Protein AF-0000000079724448 (afdb_homodimer)

Nearest PDB structures (foldseek):
  6pco-assembly2_C  TM=9.076E-01  e=7.055E-07  Bordetella bronchiseptica
  3voe-assembly1_B  TM=7.526E-01  e=3.695E-07  Escherichia coli K-12
  7kfq-assembly1_A  TM=7.326E-01  e=1.359E-07  Variovorax paradoxus
  5h3r-assembly1_B  TM=8.490E-01  e=1.607E-06  Escherichia coli K-12
  7kua-assembly1_A-2  TM=8.500E-01  e=1.335E-05  Pseudomonas putida

Foldseek 3Di:
DPADPVNVVVCCVPPPVNVVVVVCVVLQVLLQVLLVVLVDGPLLLLLLVQQVVPVKDFLVRSCVRSVPDSVVSVVSLVVCVVVVQKDWDQDPPDRTIIIHGDPNNVVSSVSSVVSNVVSVVVVCVVCPVVNVVVVVVVVVVVVVPPDDD/DPADPVNVVVCCVPPPVNVVVVVCVVLQVLLQVLLVVLVDGPLLLLLLVQQVVPQKDFLVRSCVRSVDDSVVSVVSLVVCVVVVQKDWDQDPPDRTIIIHGDPNNVVSSVSSVVSNVVSVVVVCVVCPVVNVVVVVVVVVVVVVPPDDD

Structure (mmCIF, N/CA/C/O backbone):
data_AF-0000000079724448-model_v1
#
loop_
_entity.id
_entity.type
_entity.pdbx_description
1 polymer 'MarR family transcriptional regulator'
#
loop_
_atom_site.group_PDB
_atom_site.id
_atom_site.type_symbol
_atom_site.label_atom_id
_atom_site.label_alt_id
_atom_site.label_comp_id
_atom_site.label_asym_id
_atom_site.label_entity_id
_atom_site.label_seq_id
_atom_site.pdbx_PDB_ins_code
_atom_site.Cartn_x
_atom_site.Cartn_y
_atom_site.Cartn_z
_atom_site.occupancy
_atom_site.B_iso_or_equiv
_atom_site.auth_seq_id
_atom_site.auth_comp_id
_atom_site.auth_asym_id
_atom_site.auth_atom_id
_atom_site.pdbx_PDB_model_num
ATOM 1 N N . MET A 1 1 ? 3.471 27.906 11.797 1 65.88 1 MET A N 1
ATOM 2 C CA . MET A 1 1 ? 2.535 26.875 12.234 1 65.88 1 MET A CA 1
ATOM 3 C C . MET A 1 1 ? 2.754 26.531 13.703 1 65.88 1 MET A C 1
ATOM 5 O O . MET A 1 1 ? 3.877 26.609 14.203 1 65.88 1 MET A O 1
ATOM 9 N N . ASN A 1 2 ? 1.729 26.453 14.477 1 72.5 2 ASN A N 1
ATOM 10 C CA . ASN A 1 2 ? 1.773 26.25 15.922 1 72.5 2 ASN A CA 1
ATOM 11 C C . ASN A 1 2 ? 2.258 24.844 16.266 1 72.5 2 ASN A C 1
ATOM 13 O O . ASN A 1 2 ? 2.084 24.375 17.406 1 72.5 2 ASN A O 1
ATOM 17 N N . VAL A 1 3 ? 2.762 24.156 15.32 1 78.75 3 VAL A N 1
ATOM 18 C CA . VAL A 1 3 ? 3.242 22.797 15.602 1 78.75 3 VAL A CA 1
ATOM 19 C C . VAL A 1 3 ? 4.758 22.75 15.422 1 78.75 3 VAL A C 1
ATOM 21 O O . VAL A 1 3 ? 5.281 23.156 14.391 1 78.75 3 VAL A O 1
ATOM 24 N N . SER A 1 4 ? 5.496 22.312 16.484 1 81.06 4 SER A N 1
ATOM 25 C CA . SER A 1 4 ? 6.953 22.25 16.453 1 81.06 4 SER A CA 1
ATOM 26 C C . SER A 1 4 ? 7.434 21.219 15.43 1 81.06 4 SER A C 1
ATOM 28 O O . SER A 1 4 ? 6.699 20.297 15.078 1 81.06 4 SER A O 1
ATOM 30 N N . LYS A 1 5 ? 8.672 21.422 14.953 1 79.94 5 LYS A N 1
ATOM 31 C CA . LYS A 1 5 ? 9.289 20.484 14.016 1 79.94 5 LYS A CA 1
ATOM 32 C C . LYS A 1 5 ? 9.406 19.094 14.633 1 79.94 5 LYS A C 1
ATOM 34 O O . LYS A 1 5 ? 9.25 18.094 13.93 1 79.94 5 LYS A O 1
ATOM 39 N N . GLN A 1 6 ? 9.641 19.094 15.867 1 80.25 6 GLN A N 1
ATOM 40 C CA . GLN A 1 6 ? 9.773 17.812 16.578 1 80.25 6 GLN A CA 1
ATOM 41 C C . GLN A 1 6 ? 8.453 17.062 16.609 1 80.25 6 GLN A C 1
ATOM 43 O O . GLN A 1 6 ? 8.43 15.836 16.453 1 80.25 6 GLN A O 1
ATOM 48 N N . ASP A 1 7 ? 7.41 17.844 16.75 1 85.75 7 ASP A N 1
ATOM 49 C CA . ASP A 1 7 ? 6.082 17.234 16.75 1 85.75 7 ASP A CA 1
ATOM 50 C C . ASP A 1 7 ? 5.746 16.641 15.383 1 85.75 7 ASP A C 1
ATOM 52 O O . ASP A 1 7 ? 5.199 15.547 15.289 1 85.75 7 ASP A O 1
ATOM 56 N N . LEU A 1 8 ? 6.207 17.438 14.414 1 83.12 8 LEU A N 1
ATOM 57 C CA . LEU A 1 8 ? 5.926 17 13.047 1 83.12 8 LEU A CA 1
ATOM 58 C C . LEU A 1 8 ? 6.672 15.703 12.734 1 83.12 8 LEU A C 1
ATOM 60 O O . LEU A 1 8 ? 6.105 14.781 12.133 1 83.12 8 LEU A O 1
ATOM 64 N N . GLU A 1 9 ? 7.914 15.57 13.172 1 81 9 GLU A N 1
ATOM 65 C CA . GLU A 1 9 ? 8.711 14.367 12.969 1 81 9 GLU A CA 1
ATOM 66 C C . GLU A 1 9 ? 8.117 13.172 13.711 1 81 9 GLU A C 1
ATOM 68 O O . GLU A 1 9 ? 8.078 12.062 13.18 1 81 9 GLU A O 1
ATOM 73 N N . ALA A 1 10 ? 7.664 13.469 14.891 1 83.81 10 ALA A N 1
ATOM 74 C CA . ALA A 1 10 ? 7.062 12.43 15.719 1 83.81 10 ALA A CA 1
ATOM 75 C C . ALA A 1 10 ? 5.785 11.891 15.078 1 83.81 10 ALA A C 1
ATOM 77 O O . ALA A 1 10 ? 5.516 10.688 15.125 1 83.81 10 ALA A O 1
ATOM 78 N N . MET A 1 11 ? 5.051 12.773 14.461 1 85.56 11 MET A N 1
ATOM 79 C CA . MET A 1 11 ? 3.811 12.367 13.805 1 85.56 11 MET A CA 1
ATOM 80 C C . MET A 1 11 ? 4.094 11.398 12.656 1 85.56 11 MET A C 1
ATOM 82 O O . MET A 1 11 ? 3.418 10.383 12.516 1 85.56 11 MET A O 1
ATOM 86 N N . GLY A 1 12 ? 5.152 11.648 11.875 1 80.62 12 GLY A N 1
ATOM 87 C CA . GLY A 1 12 ? 5.547 10.75 10.805 1 80.62 12 GLY A CA 1
ATOM 88 C C . GLY A 1 12 ? 5.969 9.383 11.305 1 80.62 12 GLY A C 1
ATOM 89 O O . GLY A 1 12 ? 5.621 8.359 10.703 1 80.62 12 GLY A O 1
ATOM 90 N N . ARG A 1 13 ? 6.594 9.391 12.406 1 80.69 13 ARG A N 1
ATOM 91 C CA . ARG A 1 13 ? 7.133 8.156 12.961 1 80.69 13 ARG A CA 1
ATOM 92 C C . ARG A 1 13 ? 6.016 7.273 13.516 1 80.69 13 ARG A C 1
ATOM 94 O O . ARG A 1 13 ? 6.074 6.047 13.398 1 80.69 13 ARG A O 1
ATOM 101 N N . VAL A 1 14 ? 4.996 7.961 14.023 1 86.75 14 VAL A N 1
ATOM 102 C CA . VAL A 1 14 ? 4.004 7.168 14.742 1 86.75 14 VAL A CA 1
ATOM 103 C C . VAL A 1 14 ? 2.793 6.918 13.844 1 86.75 14 VAL A C 1
ATOM 105 O O . VAL A 1 14 ? 1.919 6.117 14.188 1 86.75 14 VAL A O 1
ATOM 108 N N . CYS A 1 15 ? 2.746 7.594 12.734 1 89.31 15 CYS A N 1
ATOM 109 C CA . CYS A 1 15 ? 1.6 7.414 11.859 1 89.31 15 CYS A CA 1
ATOM 110 C C . CYS A 1 15 ? 1.583 6.012 11.266 1 89.31 15 CYS A C 1
ATOM 112 O O . CYS A 1 15 ? 2.438 5.668 10.445 1 89.31 15 CYS A O 1
ATOM 114 N N . LEU A 1 16 ? 0.598 5.27 11.625 1 89.75 16 LEU A N 1
ATOM 115 C CA . LEU A 1 16 ? 0.445 3.891 11.172 1 89.75 16 LEU A CA 1
ATOM 116 C C . LEU A 1 16 ? 0.323 3.826 9.656 1 89.75 16 LEU A C 1
ATOM 118 O O . LEU A 1 16 ? 0.953 2.984 9.008 1 89.75 16 LEU A O 1
ATOM 122 N N . ASN A 1 17 ? -0.438 4.707 9.133 1 92.38 17 ASN A N 1
ATOM 123 C CA . ASN A 1 17 ? -0.661 4.707 7.691 1 92.38 17 ASN A CA 1
ATOM 124 C C . ASN A 1 17 ? 0.634 4.957 6.926 1 92.38 17 ASN A C 1
ATOM 126 O O . ASN A 1 17 ? 0.924 4.27 5.945 1 92.38 17 ASN A O 1
ATOM 130 N N . PHE A 1 18 ? 1.386 5.906 7.41 1 91.94 18 PHE A N 1
ATOM 131 C CA . PHE A 1 18 ? 2.65 6.227 6.762 1 91.94 18 PHE A CA 1
ATOM 132 C C . PHE A 1 18 ? 3.586 5.023 6.777 1 91.94 18 PHE A C 1
ATOM 134 O O . PHE A 1 18 ? 4.164 4.664 5.746 1 91.94 18 PHE A O 1
ATOM 141 N N . ASN A 1 19 ? 3.734 4.441 7.879 1 92.19 19 ASN A N 1
ATOM 142 C CA . ASN A 1 19 ? 4.645 3.309 8.016 1 92.19 19 ASN A CA 1
ATOM 143 C C . ASN A 1 19 ? 4.176 2.109 7.199 1 92.19 19 ASN A C 1
ATOM 145 O O . ASN A 1 19 ? 4.992 1.393 6.617 1 92.19 19 ASN A 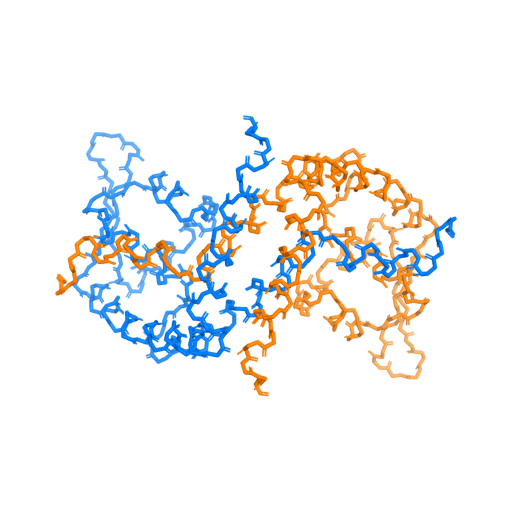O 1
ATOM 149 N N . LEU A 1 20 ? 2.912 1.891 7.137 1 94.5 20 LEU A N 1
ATOM 150 C CA . LEU A 1 20 ? 2.354 0.83 6.305 1 94.5 20 LEU A CA 1
ATOM 151 C C . LEU A 1 20 ? 2.631 1.093 4.828 1 94.5 20 LEU A C 1
ATOM 153 O O . LEU A 1 20 ? 3.088 0.201 4.109 1 94.5 20 LEU A O 1
ATOM 157 N N . ARG A 1 21 ? 2.375 2.277 4.398 1 92.88 21 ARG A N 1
ATOM 158 C CA . ARG A 1 21 ? 2.566 2.623 2.992 1 92.88 21 ARG A CA 1
ATOM 159 C C . ARG A 1 21 ? 4.031 2.5 2.592 1 92.88 21 ARG A C 1
ATOM 161 O O . ARG A 1 21 ? 4.348 1.957 1.53 1 92.88 21 ARG A O 1
ATOM 168 N N . LYS A 1 22 ? 4.891 3.006 3.434 1 91.69 22 LYS A N 1
ATOM 169 C CA . LYS A 1 22 ? 6.324 2.908 3.18 1 91.69 22 LYS A CA 1
ATOM 170 C C . LYS A 1 22 ? 6.77 1.451 3.086 1 91.69 22 LYS A C 1
ATOM 172 O O . LYS A 1 22 ? 7.5 1.078 2.164 1 91.69 22 LYS A O 1
ATOM 177 N N . THR A 1 23 ? 6.363 0.647 3.996 1 93.5 23 THR A N 1
ATOM 178 C CA . THR A 1 23 ? 6.723 -0.767 4.023 1 93.5 23 THR A CA 1
ATOM 179 C C . THR A 1 23 ? 6.156 -1.492 2.809 1 93.5 23 THR A C 1
ATOM 181 O O . THR A 1 23 ? 6.855 -2.275 2.164 1 93.5 23 THR A O 1
ATOM 184 N N . THR A 1 24 ? 4.91 -1.193 2.51 1 94.25 24 THR A N 1
ATOM 185 C CA . THR A 1 24 ? 4.246 -1.85 1.389 1 94.25 24 THR A CA 1
ATOM 186 C C . THR A 1 24 ? 4.957 -1.529 0.077 1 94.25 24 THR A C 1
ATOM 188 O O . THR A 1 24 ? 5.148 -2.41 -0.763 1 94.25 24 THR A O 1
ATOM 191 N N . ARG A 1 25 ? 5.348 -0.331 -0.122 1 91.56 25 ARG A N 1
ATOM 192 C CA . ARG A 1 25 ? 6.055 0.06 -1.338 1 91.56 25 ARG A CA 1
ATOM 193 C C . ARG A 1 25 ? 7.359 -0.711 -1.484 1 91.56 25 ARG A C 1
ATOM 195 O O . ARG A 1 25 ? 7.664 -1.228 -2.561 1 91.56 25 ARG A O 1
ATOM 202 N N . LEU A 1 26 ? 8.094 -0.751 -0.416 1 91.5 26 LEU A N 1
ATOM 203 C CA . LEU A 1 26 ? 9.383 -1.427 -0.443 1 91.5 26 LEU A CA 1
ATOM 204 C C . LEU A 1 26 ? 9.211 -2.92 -0.692 1 91.5 26 LEU A C 1
ATOM 206 O O . LEU A 1 26 ? 9.93 -3.504 -1.511 1 91.5 26 LEU A O 1
ATOM 210 N N . ILE A 1 27 ? 8.289 -3.508 -0.005 1 94.12 27 ILE A N 1
ATOM 211 C CA . ILE A 1 27 ? 8.062 -4.945 -0.119 1 94.12 27 ILE A CA 1
ATOM 212 C C . ILE A 1 27 ? 7.516 -5.273 -1.506 1 94.12 27 ILE A C 1
ATOM 214 O O . ILE A 1 27 ? 7.914 -6.266 -2.119 1 94.12 27 ILE A O 1
ATOM 218 N N . THR A 1 28 ? 6.609 -4.453 -1.99 1 93.94 28 THR A N 1
ATOM 219 C CA . THR A 1 28 ? 6.09 -4.656 -3.336 1 93.94 28 THR A CA 1
ATOM 220 C C . THR A 1 28 ? 7.215 -4.605 -4.367 1 93.94 28 THR A C 1
ATOM 222 O O . THR A 1 28 ? 7.301 -5.473 -5.238 1 93.94 28 THR A O 1
ATOM 225 N N . SER A 1 29 ? 8.102 -3.645 -4.246 1 93.38 29 SER A N 1
ATOM 226 C CA . SER A 1 29 ? 9.242 -3.529 -5.152 1 93.38 29 SER A CA 1
ATOM 227 C C . SER A 1 29 ? 10.148 -4.754 -5.062 1 93.38 29 SER A C 1
ATOM 229 O O . SER A 1 29 ? 10.641 -5.242 -6.078 1 93.38 29 SER A O 1
ATOM 231 N N . TYR A 1 30 ? 10.328 -5.242 -3.904 1 94.69 30 TYR A N 1
ATOM 232 C CA . TYR A 1 30 ? 11.156 -6.418 -3.666 1 94.69 30 TYR A CA 1
ATOM 233 C C . TYR A 1 30 ? 10.594 -7.641 -4.375 1 94.69 30 TYR A C 1
ATOM 235 O O . TYR A 1 30 ? 11.312 -8.344 -5.086 1 94.69 30 TYR A O 1
ATOM 243 N N . TYR A 1 31 ? 9.328 -7.879 -4.215 1 95.56 31 TYR A N 1
ATOM 244 C CA . TYR A 1 31 ? 8.695 -9.031 -4.848 1 95.56 31 TYR A CA 1
ATOM 245 C C . TYR A 1 31 ? 8.664 -8.867 -6.363 1 95.56 31 TYR A C 1
ATOM 247 O O . TYR A 1 31 ? 8.852 -9.836 -7.102 1 95.56 31 TYR A O 1
ATOM 255 N N . ASP A 1 32 ? 8.43 -7.691 -6.801 1 95.62 32 ASP A N 1
ATOM 256 C CA . ASP A 1 32 ? 8.445 -7.43 -8.234 1 95.62 32 ASP A CA 1
ATOM 257 C C . ASP A 1 32 ? 9.805 -7.762 -8.844 1 95.62 32 ASP A C 1
ATOM 259 O O . ASP A 1 32 ? 9.883 -8.352 -9.922 1 95.62 32 ASP A O 1
ATOM 263 N N . LEU A 1 33 ? 10.797 -7.32 -8.125 1 95.12 33 LEU A N 1
ATOM 264 C CA . LEU A 1 33 ? 12.148 -7.594 -8.594 1 95.12 33 LEU A CA 1
ATOM 265 C C . LEU A 1 33 ? 12.383 -9.094 -8.742 1 95.12 33 LEU A C 1
ATOM 267 O O . LEU A 1 33 ? 12.977 -9.539 -9.727 1 95.12 33 LEU A O 1
ATOM 271 N N . HIS A 1 34 ? 11.898 -9.891 -7.801 1 94.62 34 HIS A N 1
ATOM 272 C CA . HIS A 1 34 ? 12.109 -11.328 -7.812 1 94.62 34 HIS A CA 1
ATOM 273 C C . HIS A 1 34 ? 11.219 -12.008 -8.852 1 94.62 34 HIS A C 1
ATOM 275 O O . HIS A 1 34 ? 11.578 -13.055 -9.398 1 94.62 34 HIS A O 1
ATOM 281 N N . LEU A 1 35 ? 10.102 -11.398 -9.188 1 96.06 35 LEU A N 1
ATOM 282 C CA . LEU A 1 35 ? 9.164 -11.984 -10.141 1 96.06 35 LEU A CA 1
ATOM 283 C C . LEU A 1 35 ? 9.492 -11.547 -11.562 1 96.06 35 LEU A C 1
ATOM 285 O O . LEU A 1 35 ? 8.891 -12.047 -12.523 1 96.06 35 LEU A O 1
ATOM 289 N N . LYS A 1 36 ? 10.477 -10.703 -11.703 1 94.81 36 LYS A N 1
ATOM 290 C CA . LYS A 1 36 ? 10.812 -10.094 -12.984 1 94.81 36 LYS A CA 1
ATOM 291 C C . LYS A 1 36 ? 11.008 -11.156 -14.062 1 94.81 36 LYS A C 1
ATOM 293 O O . LYS A 1 36 ? 10.492 -11.023 -15.18 1 94.81 36 LYS A O 1
ATOM 298 N N . PRO A 1 37 ? 11.68 -12.258 -13.82 1 94.88 37 PRO A N 1
ATOM 299 C CA . PRO A 1 37 ? 11.906 -13.273 -14.852 1 94.88 37 PRO A CA 1
ATOM 300 C C . PRO A 1 37 ? 10.602 -13.875 -15.375 1 94.88 37 PRO A C 1
ATOM 302 O O . PRO A 1 37 ? 10.562 -14.383 -16.5 1 94.88 37 PRO A O 1
ATOM 305 N N . SER A 1 38 ? 9.523 -13.867 -14.602 1 93.94 38 SER A N 1
ATOM 306 C CA . SER A 1 38 ? 8.234 -14.414 -15.031 1 93.94 38 SER A CA 1
ATOM 307 C C . SER A 1 38 ? 7.512 -13.453 -15.969 1 93.94 38 SER A C 1
ATOM 309 O O . SER A 1 38 ? 6.562 -13.844 -16.656 1 93.94 38 SER A O 1
ATOM 311 N N . GLY A 1 39 ? 7.887 -12.156 -15.859 1 93.56 39 GLY A N 1
ATOM 312 C CA . GLY A 1 39 ? 7.262 -11.148 -16.703 1 93.56 39 GLY A CA 1
ATOM 313 C C . GLY A 1 39 ? 5.996 -10.57 -16.094 1 93.56 39 GLY A C 1
ATOM 314 O O . GLY A 1 39 ? 5.289 -9.805 -16.75 1 93.56 39 GLY A O 1
ATOM 315 N N . ILE A 1 40 ? 5.594 -11.016 -14.883 1 93.88 40 ILE A N 1
ATOM 316 C CA . ILE A 1 40 ? 4.41 -10.438 -14.258 1 93.88 40 ILE A CA 1
ATOM 317 C C . ILE A 1 40 ? 4.797 -9.781 -12.938 1 93.88 40 ILE A C 1
ATOM 319 O O . ILE A 1 40 ? 5.754 -10.195 -12.281 1 93.88 40 ILE A O 1
ATOM 323 N N . ARG A 1 41 ? 4.086 -8.789 -12.562 1 94.25 41 ARG A N 1
ATOM 324 C CA . ARG A 1 41 ? 4.246 -8.102 -11.289 1 94.25 41 ARG A CA 1
ATOM 325 C C . ARG A 1 41 ? 3.537 -8.852 -10.164 1 94.25 41 ARG A C 1
ATOM 327 O O . ARG A 1 41 ? 2.686 -9.703 -10.422 1 94.25 41 ARG A O 1
ATOM 334 N N . ILE A 1 42 ? 3.896 -8.484 -9 1 94.56 42 ILE A N 1
ATOM 335 C CA . ILE A 1 42 ? 3.352 -9.172 -7.836 1 94.56 42 ILE A CA 1
ATOM 336 C C . ILE A 1 42 ? 1.839 -8.969 -7.777 1 94.56 42 ILE A C 1
ATOM 338 O O . ILE A 1 42 ? 1.103 -9.875 -7.363 1 94.56 42 ILE A O 1
ATOM 342 N N . THR A 1 43 ? 1.321 -7.836 -8.227 1 93.25 43 THR A N 1
ATOM 343 C CA . THR A 1 43 ? -0.118 -7.598 -8.234 1 93.25 43 THR A CA 1
ATOM 344 C C . THR A 1 43 ? -0.807 -8.477 -9.273 1 93.25 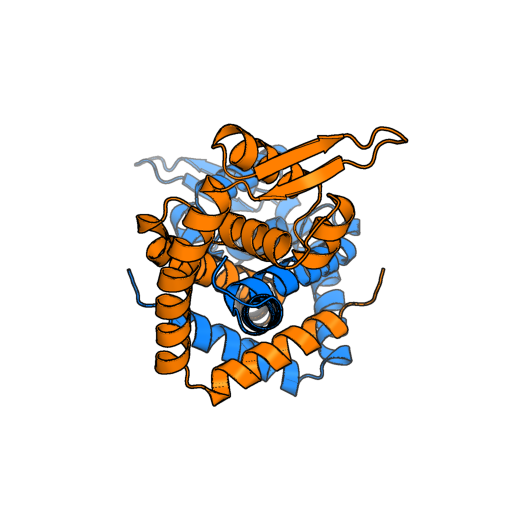43 THR A C 1
ATOM 346 O O . THR A 1 43 ? -1.907 -8.977 -9.039 1 93.25 43 THR A O 1
ATOM 349 N N . GLN A 1 44 ? -0.202 -8.625 -10.391 1 93.44 44 GLN A N 1
ATOM 350 C CA . GLN A 1 44 ? -0.734 -9.516 -11.414 1 93.44 44 GLN A CA 1
ATOM 351 C C . GLN A 1 44 ? -0.689 -10.969 -10.953 1 93.44 44 GLN A C 1
ATOM 353 O O . GLN A 1 44 ? -1.628 -11.734 -11.188 1 93.44 44 GLN A O 1
ATOM 358 N N . PHE A 1 45 ? 0.431 -11.305 -10.281 1 94.25 45 PHE A N 1
ATOM 359 C CA . PHE A 1 45 ? 0.562 -12.633 -9.688 1 94.25 45 PHE A CA 1
ATOM 360 C C . PHE A 1 45 ? -0.595 -12.914 -8.734 1 94.25 45 PHE A C 1
ATOM 362 O O . PHE A 1 45 ? -1.204 -13.984 -8.789 1 94.25 45 PHE A O 1
ATOM 369 N N . THR A 1 46 ? -0.895 -11.961 -7.902 1 92.5 46 THR A N 1
ATOM 370 C CA . THR A 1 46 ? -1.977 -12.094 -6.934 1 92.5 46 THR A CA 1
ATOM 371 C C . THR A 1 46 ? -3.312 -12.305 -7.641 1 92.5 46 THR A C 1
ATOM 373 O O . THR A 1 46 ? -4.133 -13.109 -7.195 1 92.5 46 THR A O 1
ATOM 376 N N . ILE A 1 47 ? -3.512 -11.641 -8.68 1 92.69 47 ILE A N 1
ATOM 377 C CA . ILE A 1 47 ? -4.746 -11.773 -9.438 1 92.69 47 ILE A CA 1
ATOM 378 C C . ILE A 1 47 ? -4.832 -13.172 -10.047 1 92.69 47 ILE A C 1
ATOM 380 O O . ILE A 1 47 ? -5.855 -13.844 -9.914 1 92.69 47 ILE A O 1
ATOM 384 N N . LEU A 1 48 ? -3.756 -13.617 -10.664 1 93.69 48 LEU A N 1
ATOM 385 C CA . LEU A 1 48 ? -3.734 -14.945 -11.273 1 93.69 48 LEU A CA 1
ATOM 386 C C . LEU A 1 48 ? -3.949 -16.031 -10.219 1 93.69 48 LEU A C 1
ATOM 388 O O . LEU A 1 48 ? -4.684 -17 -10.453 1 93.69 48 LEU A O 1
ATOM 392 N N . LEU A 1 4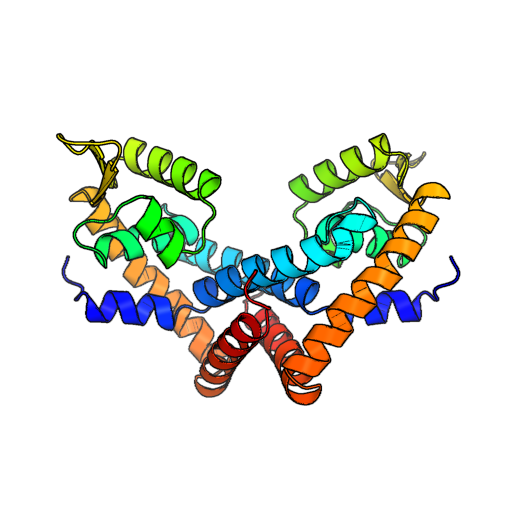9 ? -3.299 -15.852 -9.117 1 92.75 49 LEU A N 1
ATOM 393 C CA . LEU A 1 49 ? -3.436 -16.781 -8 1 92.75 49 LEU A CA 1
ATOM 394 C C . LEU A 1 49 ? -4.887 -16.875 -7.543 1 92.75 49 LEU A C 1
ATOM 396 O O . LEU A 1 49 ? -5.402 -17.969 -7.305 1 92.75 49 LEU A O 1
ATOM 400 N N . SER A 1 50 ? -5.5 -15.719 -7.43 1 90.75 50 SER A N 1
ATOM 401 C CA . SER A 1 50 ? -6.887 -15.656 -6.973 1 90.75 50 SER A CA 1
ATOM 402 C C . SER A 1 50 ? -7.824 -16.328 -7.969 1 90.75 50 SER A C 1
ATOM 404 O O . SER A 1 50 ? -8.758 -17.031 -7.57 1 90.75 50 SER A O 1
ATOM 406 N N . ILE A 1 51 ? -7.57 -16.109 -9.203 1 90.94 51 ILE A N 1
ATOM 407 C CA . ILE A 1 51 ? -8.383 -16.734 -10.242 1 90.94 51 ILE A CA 1
ATOM 408 C C . ILE A 1 51 ? -8.227 -18.25 -10.195 1 90.94 51 ILE A C 1
ATOM 410 O O . ILE A 1 51 ? -9.211 -18.984 -10.289 1 90.94 51 ILE A O 1
ATOM 414 N N . ALA A 1 52 ? -6.977 -18.688 -10.062 1 89.44 52 ALA A N 1
ATOM 415 C CA . ALA A 1 52 ? -6.684 -20.125 -10.016 1 89.44 52 ALA A CA 1
ATOM 416 C C . ALA A 1 52 ? -7.344 -20.781 -8.812 1 89.44 52 ALA A C 1
ATOM 418 O O . ALA A 1 52 ? -7.75 -21.938 -8.875 1 89.44 52 ALA A O 1
ATOM 419 N N . HIS A 1 53 ? -7.34 -20.031 -7.73 1 83 53 HIS A N 1
ATOM 420 C CA . HIS A 1 53 ? -7.945 -20.531 -6.504 1 83 53 HIS A CA 1
ATOM 421 C C . HIS A 1 53 ? -9.453 -20.719 -6.668 1 83 53 HIS A C 1
ATOM 423 O O . HIS A 1 53 ? -10.023 -21.688 -6.176 1 83 53 HIS A O 1
ATOM 429 N N . GLN A 1 54 ? -10.062 -19.688 -7.402 1 77.25 54 GLN A N 1
ATOM 430 C CA . GLN A 1 54 ? -11.508 -19.75 -7.637 1 77.25 54 GLN A CA 1
ATOM 431 C C . GLN A 1 54 ? -11.812 -20.281 -9.031 1 77.25 54 GLN A C 1
ATOM 433 O O . GLN A 1 54 ? -11.242 -19.828 -10.016 1 77.25 54 GLN A O 1
ATOM 438 N N . VAL A 1 55 ? -12.148 -21.562 -9.234 1 62.97 55 VAL A N 1
ATOM 439 C CA . VAL A 1 55 ? -12.367 -22.141 -10.555 1 62.97 55 VAL A CA 1
ATOM 440 C C . VAL A 1 55 ? -13.055 -21.109 -11.453 1 62.97 55 VAL A C 1
ATOM 442 O O . VAL A 1 55 ? -12.672 -20.953 -12.617 1 62.97 55 VAL A O 1
ATOM 445 N N . LYS A 1 56 ? -14.102 -20.469 -11.062 1 66.94 56 LYS A N 1
ATOM 446 C CA . LYS A 1 56 ? -14.812 -19.406 -11.758 1 66.94 56 LYS A CA 1
ATOM 447 C C . LYS A 1 56 ? -15.117 -18.234 -10.82 1 66.94 56 LYS A C 1
ATOM 449 O O . LYS A 1 56 ? -15.695 -18.438 -9.75 1 66.94 56 LYS A O 1
ATOM 454 N N . CYS A 1 57 ? -14.453 -17.156 -11.281 1 80.56 57 CYS A N 1
ATOM 455 C CA . CYS A 1 57 ? -14.68 -16.016 -10.391 1 80.56 57 CYS A CA 1
ATOM 456 C C . CYS A 1 57 ? -15.172 -14.805 -11.164 1 80.56 57 CYS A C 1
ATOM 458 O O . CYS A 1 57 ? -14.82 -14.625 -12.328 1 80.56 57 CYS A O 1
ATOM 460 N N . SER A 1 58 ? -16.047 -14.07 -10.516 1 83.25 58 SER A N 1
ATOM 461 C CA . SER A 1 58 ? -16.484 -12.781 -11.047 1 83.25 58 SER A CA 1
ATOM 462 C C . SER A 1 58 ? -15.523 -11.672 -10.641 1 83.25 58 SER A C 1
ATOM 464 O O . SER A 1 58 ? -14.695 -11.852 -9.75 1 83.25 58 SER A O 1
ATOM 466 N N . ILE A 1 59 ? -15.625 -10.641 -11.398 1 83.56 59 ILE A N 1
ATOM 467 C CA . ILE A 1 59 ? -14.828 -9.461 -11.055 1 83.56 59 ILE A CA 1
ATOM 468 C C . ILE A 1 59 ? -15.141 -9.039 -9.617 1 83.56 59 ILE A C 1
ATOM 470 O O . ILE A 1 59 ? -14.234 -8.648 -8.875 1 83.56 59 ILE A O 1
ATOM 474 N N . THR A 1 60 ? -16.344 -9.203 -9.25 1 82.62 60 THR A N 1
ATOM 475 C CA . THR A 1 60 ? -16.75 -8.859 -7.891 1 82.62 60 THR A CA 1
ATOM 476 C C . THR A 1 60 ? -16.094 -9.797 -6.883 1 82.62 60 THR A C 1
ATOM 478 O O . THR A 1 60 ? -15.625 -9.352 -5.832 1 82.62 60 THR A O 1
ATOM 481 N N . ASP A 1 61 ? -16.047 -11.008 -7.184 1 83.75 61 ASP A N 1
ATOM 482 C CA . ASP A 1 61 ? -15.375 -11.977 -6.316 1 83.75 61 ASP A CA 1
ATOM 483 C C . ASP A 1 61 ? -13.898 -11.648 -6.156 1 83.75 61 ASP A C 1
ATOM 485 O O . ASP A 1 61 ? -13.367 -11.68 -5.043 1 83.75 61 ASP A O 1
ATOM 489 N N . LEU A 1 62 ? -13.289 -11.336 -7.281 1 86.94 62 LEU A N 1
ATOM 490 C CA . LEU A 1 62 ? -11.859 -11.039 -7.277 1 86.94 62 LEU A CA 1
ATOM 491 C C . LEU A 1 62 ? -11.57 -9.766 -6.484 1 86.94 62 LEU A C 1
ATOM 493 O O . LEU A 1 62 ? -10.539 -9.672 -5.812 1 86.94 62 LEU A O 1
ATOM 497 N N . ASN A 1 63 ? -12.484 -8.828 -6.574 1 84.94 63 ASN A N 1
ATOM 498 C CA . ASN A 1 63 ? -12.352 -7.613 -5.773 1 84.94 63 ASN A CA 1
ATOM 499 C C . ASN A 1 63 ? -12.305 -7.926 -4.281 1 84.94 63 ASN A C 1
ATOM 501 O O . ASN A 1 63 ? -11.445 -7.414 -3.564 1 84.94 63 ASN A O 1
ATOM 505 N N . GLY A 1 64 ? -13.203 -8.781 -3.834 1 80.5 64 GLY A N 1
ATOM 506 C CA . GLY A 1 64 ? -13.273 -9.164 -2.432 1 80.5 64 GLY A CA 1
ATOM 507 C C . GLY A 1 64 ? -12.07 -9.961 -1.966 1 80.5 64 GLY A C 1
ATOM 508 O O . GLY A 1 64 ? -11.602 -9.781 -0.838 1 80.5 64 GLY A O 1
ATOM 509 N N . ILE A 1 65 ? -11.484 -10.727 -2.904 1 80 65 ILE A N 1
ATOM 510 C CA . ILE A 1 65 ? -10.391 -11.625 -2.568 1 80 65 ILE A CA 1
ATOM 511 C C . ILE A 1 65 ? -9.07 -10.844 -2.572 1 80 65 ILE A C 1
ATOM 513 O O . ILE A 1 65 ? -8.242 -11.008 -1.672 1 80 65 ILE A O 1
ATOM 517 N N . THR A 1 66 ? -8.812 -10.023 -3.594 1 81.25 66 THR A N 1
ATOM 518 C CA . THR A 1 66 ? -7.512 -9.391 -3.793 1 81.25 66 THR A CA 1
ATOM 519 C C . THR A 1 66 ? -7.434 -8.07 -3.039 1 81.25 66 THR A C 1
ATOM 521 O O . THR A 1 66 ? -6.34 -7.551 -2.797 1 81.25 66 THR A O 1
ATOM 524 N N . ASP A 1 67 ? -8.609 -7.469 -2.75 1 78.69 67 ASP A N 1
ATOM 525 C CA . ASP A 1 67 ? -8.75 -6.141 -2.162 1 78.69 67 ASP A CA 1
ATOM 526 C C . ASP A 1 67 ? -8.156 -5.07 -3.076 1 78.69 67 ASP A C 1
ATOM 528 O O . ASP A 1 67 ? -7.625 -4.066 -2.6 1 78.69 67 ASP A O 1
ATOM 532 N N . ILE A 1 68 ? -7.992 -5.449 -4.312 1 84.38 68 ILE A N 1
ATOM 533 C CA . ILE A 1 68 ? -7.688 -4.477 -5.355 1 84.38 68 ILE A CA 1
ATOM 534 C C . ILE A 1 68 ? -8.969 -3.777 -5.801 1 84.38 68 ILE A C 1
ATOM 536 O O . ILE A 1 68 ? -10.008 -4.426 -5.984 1 84.38 68 ILE A O 1
ATOM 540 N N . ASP A 1 69 ? -8.891 -2.469 -5.805 1 84.75 69 ASP A N 1
ATOM 541 C CA . ASP A 1 69 ? -10.109 -1.752 -6.164 1 84.75 69 ASP A CA 1
ATOM 542 C C . ASP A 1 69 ? -10.57 -2.135 -7.57 1 84.75 69 ASP A C 1
ATOM 544 O O . ASP A 1 69 ? -9.758 -2.506 -8.422 1 84.75 69 ASP A O 1
ATOM 548 N N . ARG A 1 70 ? -11.797 -1.93 -7.762 1 85.38 70 ARG A N 1
ATOM 549 C CA . ARG A 1 70 ? -12.469 -2.426 -8.961 1 85.38 70 ARG A CA 1
ATOM 550 C C . ARG A 1 70 ? -11.836 -1.846 -10.219 1 85.38 70 ARG A C 1
ATOM 552 O O . ARG A 1 70 ? -11.594 -2.57 -11.188 1 85.38 70 ARG A O 1
ATOM 559 N N . THR A 1 71 ? -11.578 -0.548 -10.148 1 88.38 71 THR A N 1
ATOM 560 C CA . THR A 1 71 ? -11.055 0.116 -11.336 1 88.38 71 THR A CA 1
ATOM 561 C C . THR A 1 71 ? -9.688 -0.448 -11.703 1 88.38 71 THR A C 1
ATOM 563 O O . THR A 1 71 ? -9.438 -0.768 -12.867 1 88.38 71 THR A O 1
ATOM 566 N N . THR A 1 72 ? -8.867 -0.613 -10.734 1 87.88 72 THR A N 1
ATOM 567 C CA . THR A 1 72 ? -7.527 -1.159 -10.953 1 87.88 72 THR A CA 1
ATOM 568 C C . THR A 1 72 ? -7.605 -2.619 -11.391 1 87.88 72 THR A C 1
ATOM 570 O O . THR A 1 72 ? -6.875 -3.043 -12.289 1 87.88 72 THR A O 1
ATOM 573 N N . LEU A 1 73 ? -8.492 -3.357 -10.766 1 91.44 73 LEU A N 1
ATOM 574 C CA . LEU A 1 73 ? -8.656 -4.77 -11.094 1 91.44 73 LEU A CA 1
ATOM 575 C C . LEU A 1 73 ? -9.086 -4.941 -12.547 1 91.44 73 LEU A C 1
ATOM 577 O O . LEU A 1 73 ? -8.547 -5.785 -13.266 1 91.44 73 LEU A O 1
ATOM 581 N N . GLN A 1 74 ? -10.016 -4.094 -12.969 1 91.25 74 GLN A N 1
ATOM 582 C CA . GLN A 1 74 ? -10.508 -4.176 -14.336 1 91.25 74 GLN A CA 1
ATOM 583 C C . GLN A 1 74 ? -9.383 -3.893 -15.336 1 91.25 74 GLN A C 1
ATOM 585 O O . GLN A 1 74 ? -9.25 -4.598 -16.344 1 91.25 74 GLN A O 1
ATOM 590 N N . ARG A 1 75 ? -8.703 -2.895 -14.977 1 92.88 75 ARG A N 1
ATOM 591 C CA . ARG A 1 75 ? -7.582 -2.535 -15.844 1 92.88 75 ARG A CA 1
ATOM 592 C C . ARG A 1 75 ? -6.559 -3.66 -15.906 1 92.88 75 ARG A C 1
ATOM 594 O O . ARG A 1 75 ? -6.066 -4 -16.984 1 92.88 75 ARG A O 1
ATOM 601 N N . SER A 1 76 ? -6.25 -4.25 -14.812 1 94.06 76 SER A N 1
ATOM 602 C CA . SER A 1 76 ? -5.273 -5.332 -14.758 1 94.06 76 SER A CA 1
ATOM 603 C C . SER A 1 76 ? -5.77 -6.562 -15.516 1 94.06 76 SER A C 1
ATOM 605 O O . SER A 1 76 ? -5 -7.219 -16.219 1 94.06 76 SER A O 1
ATOM 607 N N . LEU A 1 77 ? -7.043 -6.832 -15.383 1 93.75 77 LEU A N 1
ATOM 608 C CA . LEU A 1 77 ? -7.625 -7.984 -16.062 1 93.75 77 LEU A CA 1
ATOM 609 C C . LEU A 1 77 ? -7.582 -7.801 -17.578 1 93.75 77 LEU A C 1
ATOM 611 O O . LEU A 1 77 ? -7.34 -8.758 -18.312 1 93.75 77 LEU A O 1
ATOM 615 N N . GLU A 1 78 ? -7.832 -6.57 -18.016 1 94.75 78 GLU A N 1
ATOM 616 C CA . GLU A 1 78 ? -7.766 -6.289 -19.453 1 94.75 78 GLU A CA 1
ATOM 617 C C . GLU A 1 78 ? -6.348 -6.484 -19.984 1 94.75 78 GLU A C 1
ATOM 619 O O . GLU A 1 78 ? -6.16 -6.988 -21.094 1 94.75 78 GLU A O 1
ATOM 624 N N . ILE A 1 79 ? -5.387 -6.094 -19.25 1 95.56 79 ILE A N 1
ATOM 625 C CA . ILE A 1 79 ? -3.99 -6.266 -19.625 1 95.56 79 ILE A CA 1
ATOM 626 C C . ILE A 1 79 ? -3.65 -7.754 -19.672 1 95.56 79 ILE A C 1
ATOM 628 O O . ILE A 1 79 ? -3.047 -8.227 -20.641 1 95.56 79 ILE A O 1
ATOM 632 N N . LEU A 1 80 ? -4.074 -8.523 -18.672 1 96.38 80 LEU A N 1
ATOM 633 C CA . LEU A 1 80 ? -3.807 -9.953 -18.594 1 96.38 80 LEU A CA 1
ATOM 634 C C . LEU A 1 80 ? -4.512 -10.703 -19.719 1 96.38 80 LEU A C 1
ATOM 636 O O . LEU A 1 80 ? -3.984 -11.688 -20.25 1 96.38 80 LEU A O 1
ATOM 640 N N . ARG A 1 81 ? -5.703 -10.227 -20.047 1 95.81 81 ARG A N 1
ATOM 641 C CA . ARG A 1 81 ? -6.441 -10.805 -21.172 1 95.81 81 ARG A CA 1
ATOM 642 C C . ARG A 1 81 ? -5.711 -10.562 -22.484 1 95.81 81 ARG A C 1
ATOM 644 O O . ARG A 1 81 ? -5.555 -11.484 -23.281 1 95.81 81 ARG A O 1
ATOM 651 N N . ARG A 1 82 ? -5.305 -9.352 -22.703 1 96.12 82 ARG A N 1
ATOM 652 C CA . ARG A 1 82 ? -4.574 -8.984 -23.906 1 96.12 82 ARG A CA 1
ATOM 653 C C . ARG A 1 82 ? -3.287 -9.797 -24.031 1 96.12 82 ARG A C 1
ATOM 655 O O . ARG A 1 82 ? -2.902 -10.195 -25.141 1 96.12 82 ARG A O 1
ATOM 662 N N . ASP A 1 83 ? -2.682 -10.125 -22.922 1 96.19 83 ASP A N 1
ATOM 663 C CA . ASP A 1 83 ? -1.439 -10.898 -22.906 1 96.19 83 ASP A CA 1
ATOM 664 C C . ASP A 1 83 ? -1.714 -12.391 -23.031 1 96.19 83 ASP A C 1
ATOM 666 O O . ASP A 1 83 ? -0.783 -13.195 -23.062 1 96.19 83 ASP A O 1
ATOM 670 N N . GLY A 1 84 ? -3.004 -12.734 -23.078 1 96.62 84 GLY A N 1
ATOM 671 C CA . GLY A 1 84 ? -3.414 -14.109 -23.297 1 96.62 84 GLY A CA 1
ATOM 672 C C . GLY A 1 84 ? -3.363 -14.961 -22.047 1 96.62 84 GLY A C 1
ATOM 673 O O . GLY A 1 84 ? -3.303 -16.188 -22.125 1 96.62 84 GLY A O 1
ATOM 674 N N . LEU A 1 85 ? -3.352 -14.367 -20.891 1 96.81 85 LEU A N 1
ATOM 675 C CA . LEU A 1 85 ? -3.178 -15.102 -19.641 1 96.81 85 LEU A CA 1
ATOM 676 C C . LEU A 1 85 ? -4.527 -15.43 -19.016 1 96.81 85 LEU A C 1
ATOM 678 O O . LEU A 1 85 ? -4.637 -16.375 -18.219 1 96.81 85 LEU A O 1
ATOM 682 N N . VAL A 1 86 ? -5.508 -14.594 -19.266 1 95.62 86 VAL A N 1
ATOM 683 C CA . VAL A 1 86 ? -6.836 -14.812 -18.703 1 95.62 86 VAL A CA 1
ATOM 684 C C . VAL A 1 86 ? -7.887 -14.75 -19.812 1 95.62 86 VAL A C 1
ATOM 686 O O . VAL A 1 86 ? -7.652 -14.164 -20.859 1 95.62 86 VAL A O 1
ATOM 689 N N . GLN A 1 87 ? -8.969 -15.453 -19.547 1 93.5 87 GLN A N 1
ATOM 690 C CA . GLN A 1 87 ? -10.148 -15.398 -20.406 1 93.5 87 GLN A CA 1
ATOM 691 C C . GLN A 1 87 ? -11.352 -14.844 -19.641 1 93.5 87 GLN A C 1
ATOM 693 O O . GLN A 1 87 ? -11.555 -15.188 -18.469 1 93.5 87 GLN A O 1
ATOM 698 N N . ILE A 1 88 ? -11.992 -13.953 -20.266 1 89.25 88 ILE A N 1
ATOM 699 C CA . ILE A 1 88 ? -13.195 -13.367 -19.688 1 89.25 88 ILE A CA 1
ATOM 700 C C . ILE A 1 88 ? -14.406 -13.711 -20.547 1 89.25 88 ILE A C 1
ATOM 702 O O . ILE A 1 88 ? -14.43 -13.422 -21.75 1 89.25 88 ILE A O 1
ATOM 706 N N . GLU A 1 89 ? -15.266 -14.438 -19.922 1 84.69 89 GLU A N 1
ATOM 707 C CA . GLU A 1 89 ? -16.469 -14.828 -20.641 1 84.69 89 GLU A CA 1
ATOM 708 C C . GLU A 1 89 ? -17.703 -14.148 -20.062 1 84.69 89 GLU A C 1
ATOM 710 O O . GLU A 1 89 ? -17.812 -13.969 -18.859 1 84.69 89 GLU A O 1
ATOM 715 N N . LYS A 1 90 ? -18.453 -13.492 -20.906 1 76.62 90 LYS A N 1
ATOM 716 C CA . LYS A 1 90 ? -19.719 -12.891 -20.5 1 76.62 90 LYS A CA 1
ATOM 717 C C . LYS A 1 90 ? -20.797 -13.953 -20.344 1 76.62 90 LYS A C 1
ATOM 719 O O . LYS A 1 90 ? -20.891 -14.883 -21.156 1 76.62 90 LYS A O 1
ATOM 724 N N . ALA A 1 91 ? -21.281 -14.07 -19.047 1 69 91 ALA A N 1
ATOM 725 C CA . ALA A 1 91 ? -22.359 -15.039 -18.828 1 69 91 ALA A CA 1
ATOM 7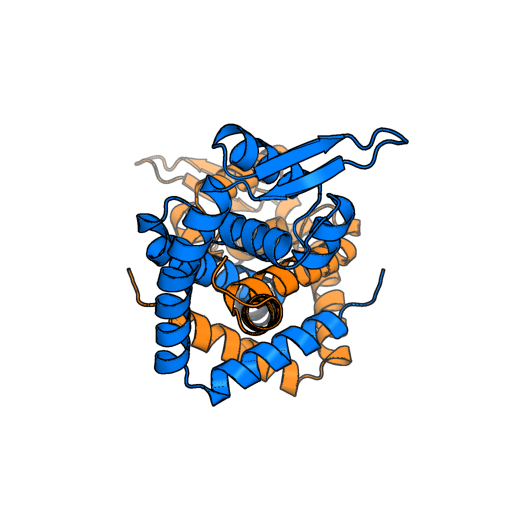26 C C . ALA A 1 91 ? -23.547 -14.766 -19.75 1 69 91 ALA A C 1
ATOM 728 O O . ALA A 1 91 ? -23.734 -13.641 -20.203 1 69 91 ALA A O 1
ATOM 729 N N . GLU A 1 92 ? -24.062 -15.922 -20.359 1 61.53 92 GLU A N 1
ATOM 730 C CA . GLU A 1 92 ? -25.25 -15.852 -21.219 1 61.53 92 GLU A CA 1
ATOM 731 C C . GLU A 1 92 ? -26.328 -14.984 -20.594 1 61.53 92 GLU A C 1
ATOM 733 O O . GLU A 1 92 ? -27 -14.211 -21.297 1 61.53 92 GLU A O 1
ATOM 738 N N . SER A 1 93 ? -26.625 -15.445 -19.344 1 52.69 93 SER A N 1
ATOM 739 C CA . SER A 1 93 ? -27.719 -14.766 -18.656 1 52.69 93 SER A CA 1
ATOM 740 C C . SER A 1 93 ? -27.188 -13.789 -17.609 1 52.69 93 SER A C 1
ATOM 742 O O . SER A 1 93 ? -26.516 -14.188 -16.656 1 52.69 93 SER A O 1
ATOM 744 N N . GLY A 1 94 ? -26.875 -12.445 -17.953 1 57.28 94 GLY A N 1
ATOM 745 C CA . GLY A 1 94 ? -26.672 -11.305 -17.078 1 57.28 94 GLY A CA 1
ATOM 746 C C . GLY A 1 94 ? -25.266 -10.727 -17.172 1 57.28 94 GLY A C 1
ATOM 747 O O . GLY A 1 94 ? -24.516 -11.055 -18.094 1 57.28 94 GLY A O 1
ATOM 748 N N . ASN A 1 95 ? -24.859 -9.664 -16.531 1 59 95 ASN A N 1
ATOM 749 C CA . ASN A 1 95 ? -23.688 -8.797 -16.547 1 59 95 ASN A CA 1
ATOM 750 C C . ASN A 1 95 ? -22.516 -9.414 -15.797 1 59 95 ASN A C 1
ATOM 752 O O . ASN A 1 95 ? -21.516 -8.742 -15.523 1 59 95 ASN A O 1
ATOM 756 N N . VAL A 1 96 ? -22.719 -10.844 -15.539 1 65.19 96 VAL A N 1
ATOM 757 C CA . VAL A 1 96 ? -21.594 -11.359 -14.758 1 65.19 96 VAL A CA 1
ATOM 758 C C . VAL A 1 96 ? -20.516 -11.883 -15.688 1 65.19 96 VAL A C 1
ATOM 760 O O . VAL A 1 96 ? -20.781 -12.672 -16.594 1 65.19 96 VAL A O 1
ATOM 763 N N . ARG A 1 97 ? -19.453 -11.25 -15.641 1 79.06 97 ARG A N 1
ATOM 764 C CA . ARG A 1 97 ? -18.266 -11.695 -16.359 1 79.06 97 ARG A CA 1
ATOM 765 C C . ARG A 1 97 ? -17.516 -12.766 -15.57 1 79.06 97 ARG A C 1
ATOM 767 O O . ARG A 1 97 ? -17.328 -12.633 -14.352 1 79.06 97 ARG A O 1
ATOM 774 N N . SER A 1 98 ? -17.438 -13.992 -16.125 1 86.62 98 SER A N 1
ATOM 775 C CA . SER A 1 98 ? -16.625 -15.039 -15.523 1 86.62 98 SER A CA 1
ATOM 776 C C . SER A 1 98 ? -15.18 -14.969 -16.031 1 86.62 98 SER A C 1
ATOM 778 O O . SER A 1 98 ? -14.945 -14.758 -17.219 1 86.62 98 SER A O 1
ATOM 780 N N . VAL A 1 99 ? -14.219 -15.086 -15.086 1 91.44 99 VAL A N 1
ATOM 781 C CA . VAL A 1 99 ? -12.797 -15 -15.406 1 91.44 99 VAL A CA 1
ATOM 782 C C . VAL A 1 99 ? -12.117 -16.328 -15.109 1 91.44 99 VAL A C 1
ATOM 784 O O . VAL A 1 99 ? -12.375 -16.953 -14.07 1 91.44 99 VAL A O 1
ATOM 787 N N . SER A 1 100 ? -11.359 -16.797 -16.078 1 92.56 100 SER A N 1
ATOM 788 C CA . SER A 1 100 ? -10.586 -18.016 -15.891 1 92.56 100 SER A CA 1
ATOM 789 C C . SER A 1 100 ? -9.188 -17.891 -16.484 1 92.56 100 SER A C 1
ATOM 791 O O . SER A 1 100 ? -8.93 -16.984 -17.281 1 92.56 100 SER A O 1
ATOM 793 N N . LEU A 1 101 ? -8.305 -18.812 -16.016 1 94.06 101 LEU A N 1
ATOM 794 C CA . LEU A 1 101 ? -6.957 -18.812 -16.578 1 94.06 101 LEU A CA 1
ATOM 795 C C . LEU A 1 101 ? -6.918 -19.562 -17.906 1 94.06 101 LEU A C 1
ATOM 797 O O . LEU A 1 101 ? -7.582 -20.578 -18.062 1 94.06 101 LEU A O 1
ATOM 801 N N . THR A 1 102 ? -6.121 -19.047 -18.859 1 94.75 102 THR A N 1
ATOM 802 C CA . THR A 1 102 ? -5.746 -19.844 -20.016 1 94.75 102 THR A CA 1
ATOM 803 C C . THR A 1 102 ? -4.621 -20.812 -19.672 1 94.75 102 THR A C 1
ATOM 805 O O . THR A 1 102 ? -4.078 -20.766 -18.562 1 94.75 102 THR A O 1
ATOM 808 N N . LYS A 1 103 ? -4.34 -21.719 -20.609 1 95.19 103 LYS A N 1
ATOM 809 C CA . LYS A 1 103 ? -3.191 -22.594 -20.422 1 95.19 103 LYS A CA 1
ATOM 810 C C . LYS A 1 103 ? -1.905 -21.797 -20.25 1 95.19 103 LYS A C 1
ATOM 812 O O . LYS A 1 103 ? -1.056 -22.141 -19.422 1 95.19 103 LYS A O 1
ATOM 817 N N . LYS A 1 104 ? -1.825 -20.734 -21.031 1 95.88 104 LYS A N 1
ATOM 818 C CA . LYS A 1 104 ? -0.684 -19.828 -20.906 1 95.88 104 LYS A CA 1
ATOM 819 C C . LYS A 1 104 ? -0.651 -19.156 -19.547 1 95.88 104 LYS A C 1
ATOM 821 O O . LYS A 1 104 ? 0.416 -19 -18.953 1 95.88 104 LYS A O 1
ATOM 826 N N . GLY A 1 105 ? -1.812 -18.75 -19.078 1 95.31 105 GLY A N 1
ATOM 827 C CA . GLY A 1 105 ? -1.938 -18.141 -17.766 1 95.31 105 GLY A CA 1
ATOM 828 C C . GLY A 1 105 ? -1.553 -19.078 -16.641 1 95.31 105 GLY A C 1
ATOM 829 O O . GLY A 1 105 ? -0.898 -18.672 -15.672 1 95.31 105 GLY A O 1
ATOM 830 N N . GLU A 1 106 ? -1.908 -20.328 -16.797 1 93.44 106 GLU A N 1
ATOM 831 C CA . GLU A 1 106 ? -1.555 -21.328 -15.805 1 93.44 106 GLU A CA 1
ATOM 832 C C . GLU A 1 106 ? -0.044 -21.531 -15.734 1 93.44 106 GLU A C 1
ATOM 834 O O . GLU A 1 106 ? 0.525 -21.641 -14.641 1 93.44 106 GLU A O 1
ATOM 839 N N . LYS A 1 107 ? 0.519 -21.609 -16.875 1 94.31 107 LYS A N 1
ATOM 840 C CA . LYS A 1 107 ? 1.967 -21.797 -16.922 1 94.31 107 LYS A CA 1
ATOM 841 C C . LYS A 1 107 ? 2.689 -20.594 -16.328 1 94.31 107 LYS A C 1
ATOM 843 O O . LYS A 1 107 ? 3.654 -20.75 -15.57 1 94.31 107 LYS A O 1
ATOM 848 N N . LYS A 1 108 ? 2.225 -19.438 -16.656 1 94.88 108 LYS A N 1
ATOM 849 C CA . LYS A 1 108 ? 2.811 -18.219 -16.109 1 94.88 108 LYS A CA 1
ATOM 850 C C . LYS A 1 108 ? 2.697 -18.188 -14.586 1 94.88 108 LYS A C 1
ATOM 852 O O . LYS A 1 108 ? 3.643 -17.797 -13.898 1 94.88 108 LYS A O 1
ATOM 857 N N . LEU A 1 109 ? 1.589 -18.562 -14.086 1 94.44 109 LEU A N 1
ATOM 858 C CA . LEU A 1 109 ? 1.369 -18.609 -12.648 1 94.44 109 LEU A CA 1
ATOM 859 C C . LEU A 1 109 ? 2.324 -19.594 -11.984 1 94.44 109 LEU A C 1
ATOM 861 O O . LEU A 1 109 ? 2.918 -19.297 -10.945 1 94.44 109 LEU A O 1
ATOM 865 N N . GLU A 1 110 ? 2.465 -20.719 -12.602 1 93.75 110 GLU A N 1
ATOM 866 C CA . GLU A 1 110 ? 3.365 -21.734 -12.047 1 93.75 110 GLU A CA 1
ATOM 867 C C . GLU A 1 110 ? 4.797 -21.203 -11.969 1 93.75 110 GLU A C 1
ATOM 869 O O . GLU A 1 110 ? 5.477 -21.391 -10.953 1 93.75 110 GLU A O 1
ATOM 874 N N . ASP A 1 111 ? 5.18 -20.562 -13.047 1 94.06 111 ASP A N 1
ATOM 875 C CA . ASP A 1 111 ? 6.496 -19.938 -13.039 1 94.06 111 ASP A CA 1
ATOM 876 C C . ASP A 1 111 ? 6.598 -18.875 -11.945 1 94.06 111 ASP A C 1
ATOM 878 O O . ASP A 1 111 ? 7.621 -18.781 -11.258 1 94.06 111 ASP A O 1
ATOM 882 N N . GLY A 1 112 ? 5.57 -18.109 -11.805 1 95.56 112 GLY A N 1
ATOM 883 C CA . GLY A 1 112 ? 5.527 -17.078 -10.773 1 95.56 112 GLY A CA 1
ATOM 884 C C . GLY A 1 112 ? 5.578 -17.641 -9.367 1 95.56 112 GLY A C 1
ATOM 885 O O . GLY A 1 112 ? 6.199 -17.047 -8.484 1 95.56 112 GLY A O 1
ATOM 886 N N . ILE A 1 113 ? 4.941 -18.812 -9.188 1 95.12 113 ILE A N 1
ATOM 887 C CA . ILE A 1 113 ? 4.887 -19.422 -7.871 1 95.12 113 ILE A CA 1
ATOM 888 C C . ILE A 1 113 ? 6.297 -19.812 -7.422 1 95.12 113 ILE A C 1
ATOM 890 O O . ILE A 1 113 ? 6.672 -19.578 -6.27 1 95.12 113 ILE A O 1
ATOM 894 N N . ASP A 1 114 ? 7.07 -20.328 -8.305 1 94.81 114 ASP A N 1
ATOM 895 C CA . ASP A 1 114 ? 8.438 -20.719 -7.965 1 94.81 114 ASP A CA 1
ATOM 896 C C . ASP A 1 114 ? 9.273 -19.5 -7.566 1 94.81 114 ASP A C 1
ATOM 898 O O . ASP A 1 114 ? 10.039 -19.562 -6.598 1 94.81 114 ASP A O 1
ATOM 902 N N . LEU A 1 115 ? 9.133 -18.453 -8.312 1 96.12 115 LEU A N 1
ATOM 903 C CA . LEU A 1 115 ? 9.867 -17.234 -8.016 1 96.12 115 LEU A CA 1
ATOM 904 C C . LEU A 1 115 ? 9.367 -16.594 -6.723 1 96.12 115 LEU A C 1
ATOM 906 O O . LEU A 1 115 ? 10.164 -16.125 -5.906 1 96.12 115 LEU A O 1
ATOM 910 N N . TRP A 1 116 ? 8.055 -16.594 -6.539 1 95.94 116 TRP A N 1
ATOM 911 C CA . TRP A 1 116 ? 7.449 -16.078 -5.32 1 95.94 116 TRP A CA 1
ATOM 912 C C . TRP A 1 116 ? 7.953 -16.828 -4.098 1 95.94 116 TRP A C 1
ATOM 914 O O . TRP A 1 116 ? 8.273 -16.219 -3.072 1 95.94 116 TRP A O 1
ATOM 924 N N . LYS A 1 117 ? 8.023 -18.125 -4.188 1 94.94 117 LYS A N 1
ATOM 925 C CA . LYS A 1 117 ? 8.492 -18.953 -3.076 1 94.94 117 LYS A CA 1
ATOM 926 C C . LYS A 1 117 ? 9.906 -18.562 -2.668 1 94.94 117 LYS A C 1
ATOM 928 O O . LYS A 1 117 ? 10.234 -18.562 -1.479 1 94.94 117 LYS A O 1
ATOM 933 N N . LYS A 1 118 ? 10.711 -18.281 -3.646 1 94.25 118 LYS A N 1
ATOM 934 C CA . LYS A 1 118 ? 12.078 -17.859 -3.355 1 94.25 118 LYS A CA 1
ATOM 935 C C . LYS A 1 118 ? 12.102 -16.547 -2.586 1 94.25 118 LYS A C 1
ATOM 937 O O . LYS A 1 118 ? 12.852 -16.406 -1.616 1 94.25 118 LYS A O 1
ATOM 942 N N . ALA A 1 119 ? 11.289 -15.633 -3.057 1 93 119 ALA A N 1
ATOM 943 C CA . ALA A 1 119 ? 11.203 -14.344 -2.377 1 93 119 ALA A CA 1
ATOM 944 C C . ALA A 1 119 ? 10.656 -14.5 -0.962 1 93 119 ALA A C 1
ATOM 946 O O . ALA A 1 119 ? 11.188 -13.922 -0.013 1 93 119 ALA A O 1
ATOM 947 N N . GLN A 1 120 ? 9.594 -15.305 -0.847 1 92.19 120 GLN A N 1
ATOM 948 C CA . GLN A 1 120 ? 8.953 -15.555 0.443 1 92.19 120 GLN A CA 1
ATOM 949 C C . GLN A 1 120 ? 9.93 -16.203 1.418 1 92.19 120 GLN A C 1
ATOM 951 O O . GLN A 1 120 ? 10.031 -15.797 2.574 1 92.19 120 GLN A O 1
ATOM 956 N N . THR A 1 121 ? 10.648 -17.172 0.943 1 92.5 121 THR A N 1
ATOM 957 C CA . THR A 1 121 ? 11.617 -17.891 1.763 1 92.5 121 THR A CA 1
ATOM 958 C C . THR A 1 121 ? 12.734 -16.969 2.232 1 92.5 121 THR A C 1
ATOM 960 O O . THR A 1 121 ? 13.164 -17.047 3.383 1 92.5 121 THR A O 1
ATOM 963 N N . HIS A 1 122 ? 13.156 -16.141 1.338 1 91.06 122 HIS A N 1
ATOM 964 C CA . HIS A 1 122 ? 14.195 -15.188 1.707 1 91.06 122 HIS A CA 1
ATOM 965 C C . HIS A 1 122 ? 13.719 -14.258 2.818 1 91.06 122 HIS A C 1
ATOM 967 O O . HIS A 1 122 ? 14.445 -14.008 3.783 1 91.06 122 HIS A O 1
ATOM 973 N N . MET A 1 123 ? 12.5 -13.766 2.715 1 90.56 123 MET A N 1
ATOM 974 C CA . MET A 1 123 ? 11.953 -12.883 3.738 1 90.56 123 MET A CA 1
ATOM 975 C C . MET A 1 123 ? 11.797 -13.617 5.066 1 90.56 123 MET A C 1
ATOM 977 O O . MET A 1 123 ? 12.07 -13.055 6.129 1 90.56 123 MET A O 1
ATOM 981 N N . GLU A 1 124 ? 11.367 -14.82 4.984 1 91 124 GLU A N 1
ATOM 982 C CA . GLU A 1 124 ? 11.219 -15.641 6.188 1 91 124 GLU A CA 1
ATOM 983 C C . GLU A 1 124 ? 12.57 -15.867 6.863 1 91 124 GLU A C 1
ATOM 985 O O . GLU A 1 124 ? 12.656 -15.852 8.094 1 91 124 GLU A O 1
ATOM 990 N N . LYS A 1 125 ? 13.57 -16.109 6.082 1 92.06 125 LYS A N 1
ATOM 991 C CA . LYS A 1 125 ? 14.914 -16.328 6.625 1 92.06 125 LYS A CA 1
ATOM 992 C C . LYS A 1 125 ? 15.469 -15.055 7.25 1 92.06 125 LYS A C 1
ATOM 994 O O . LYS A 1 125 ? 16.078 -15.102 8.328 1 92.06 125 LYS A O 1
ATOM 999 N N . GLU A 1 126 ? 15.312 -13.969 6.621 1 91.12 126 GLU A N 1
ATOM 1000 C CA . GLU A 1 126 ? 15.875 -12.703 7.07 1 91.12 126 GLU A CA 1
ATOM 1001 C C . GLU A 1 126 ? 15.156 -12.195 8.32 1 91.12 126 GLU A C 1
ATOM 1003 O O . GLU A 1 126 ? 15.789 -11.664 9.234 1 91.12 126 GLU A O 1
ATOM 1008 N N . LEU A 1 127 ? 13.867 -12.344 8.406 1 90.44 127 LEU A N 1
ATOM 1009 C CA . LEU A 1 127 ? 13.07 -11.828 9.516 1 90.44 127 LEU A CA 1
ATOM 1010 C C . LEU A 1 127 ? 12.945 -12.867 10.625 1 90.44 127 LEU A C 1
ATOM 1012 O O . LEU A 1 127 ? 12.859 -12.516 11.805 1 90.44 127 LEU A O 1
ATOM 1016 N N . GLY A 1 128 ? 13.016 -14.125 10.195 1 91.88 128 GLY A N 1
ATOM 1017 C CA . GLY A 1 128 ? 12.641 -15.203 11.094 1 91.88 128 GLY A CA 1
ATOM 1018 C C . GLY A 1 128 ? 11.164 -15.562 11.023 1 91.88 128 GLY A C 1
ATOM 1019 O O . GLY A 1 128 ? 10.312 -14.68 10.898 1 91.88 128 GLY A O 1
ATOM 1020 N N . LYS A 1 129 ? 10.906 -16.859 11.125 1 89.69 129 LYS A N 1
ATOM 1021 C CA . LYS A 1 129 ? 9.547 -17.375 10.961 1 89.69 129 LYS A CA 1
ATOM 1022 C C . LYS A 1 129 ? 8.609 -16.812 12.023 1 89.69 129 LYS A C 1
ATOM 1024 O O . LYS A 1 129 ? 7.465 -16.469 11.727 1 89.69 129 LYS A O 1
ATOM 1029 N N . GLU A 1 130 ? 9.102 -16.625 13.133 1 91.19 130 GLU A N 1
ATOM 1030 C CA . GLU A 1 130 ? 8.281 -16.141 14.234 1 91.19 130 GLU A CA 1
ATOM 1031 C C . GLU A 1 130 ? 7.898 -14.672 14.023 1 91.19 130 GLU A C 1
ATOM 1033 O O . GLU A 1 130 ? 6.742 -14.297 14.227 1 91.19 130 GLU A O 1
ATOM 1038 N N . LYS A 1 131 ? 8.828 -13.875 13.633 1 89.5 131 LYS A N 1
ATOM 1039 C CA . LYS A 1 131 ? 8.562 -12.461 13.398 1 89.5 131 LYS A CA 1
ATOM 1040 C C . LYS A 1 131 ? 7.598 -12.273 12.227 1 89.5 131 LYS A C 1
ATOM 1042 O O . LYS A 1 131 ? 6.707 -11.422 12.281 1 89.5 131 LYS A O 1
ATOM 1047 N N . LEU A 1 132 ? 7.82 -13.102 11.258 1 89.94 132 LEU A N 1
ATOM 1048 C CA . LEU A 1 132 ? 6.926 -13.016 10.109 1 89.94 132 LEU A CA 1
ATOM 1049 C C . LEU A 1 132 ? 5.5 -13.398 10.492 1 89.94 132 LEU A C 1
ATOM 1051 O O . LEU A 1 132 ? 4.551 -12.695 10.141 1 89.94 132 LEU A O 1
ATOM 1055 N N . THR A 1 133 ? 5.387 -14.477 11.234 1 91.12 133 THR A N 1
ATOM 1056 C CA . THR A 1 133 ? 4.07 -14.922 11.68 1 91.12 133 THR A CA 1
ATOM 1057 C C . THR A 1 133 ? 3.41 -13.883 12.57 1 91.12 133 THR A C 1
ATOM 1059 O O . THR A 1 133 ? 2.221 -13.594 12.43 1 91.12 133 THR A O 1
ATOM 1062 N N . THR A 1 134 ? 4.164 -13.297 13.391 1 90.88 134 THR A N 1
ATOM 1063 C CA . THR A 1 134 ? 3.666 -12.234 14.258 1 90.88 134 THR A CA 1
ATOM 1064 C C . THR A 1 134 ? 3.24 -11.023 13.438 1 90.88 134 THR A C 1
ATOM 1066 O O . THR A 1 134 ? 2.213 -10.398 13.727 1 90.88 134 THR A O 1
ATOM 1069 N N . GLY A 1 135 ? 4.055 -10.727 12.43 1 91 135 GLY A N 1
ATOM 1070 C CA . GLY A 1 135 ? 3.719 -9.617 11.547 1 91 135 GLY A CA 1
ATOM 1071 C C . GLY A 1 135 ? 2.406 -9.82 10.812 1 91 135 GLY A C 1
ATOM 1072 O O . GLY A 1 135 ? 1.579 -8.906 10.758 1 91 135 GLY A O 1
ATOM 1073 N N . LEU A 1 136 ? 2.215 -11.023 10.359 1 92.44 136 LEU A N 1
ATOM 1074 C CA . LEU A 1 136 ? 0.984 -11.336 9.648 1 92.44 136 LEU A CA 1
ATOM 1075 C C . LEU A 1 136 ? -0.223 -11.258 10.578 1 92.44 136 LEU A C 1
ATOM 1077 O O . LEU A 1 136 ? -1.277 -10.75 10.188 1 92.44 136 LEU A O 1
ATOM 1081 N N . ARG A 1 137 ? -0.051 -11.695 11.758 1 92 137 ARG A N 1
ATOM 1082 C CA . ARG A 1 137 ? -1.119 -11.617 12.75 1 92 137 ARG A CA 1
ATOM 1083 C C . ARG A 1 137 ? -1.456 -10.164 13.086 1 92 137 ARG A C 1
ATOM 1085 O O . ARG A 1 137 ? -2.631 -9.805 13.188 1 92 137 ARG A O 1
ATOM 1092 N N . LEU A 1 138 ? -0.482 -9.438 13.242 1 90.81 138 LEU A N 1
ATOM 1093 C CA . LEU A 1 138 ? -0.685 -8.039 13.578 1 90.81 138 LEU A CA 1
ATOM 1094 C C . LEU A 1 138 ? -1.373 -7.293 12.438 1 90.81 138 LEU A C 1
ATOM 1096 O O . LEU A 1 138 ? -2.248 -6.457 12.672 1 90.81 138 LEU A O 1
ATOM 1100 N N . LEU A 1 139 ? -0.954 -7.562 11.203 1 93.5 139 LEU A N 1
ATOM 1101 C CA . LEU A 1 139 ? -1.622 -6.969 10.047 1 93.5 139 LEU A CA 1
ATOM 1102 C C . LEU A 1 139 ? -3.104 -7.332 10.031 1 93.5 139 LEU A C 1
ATOM 1104 O O . LEU A 1 139 ? -3.951 -6.488 9.734 1 93.5 139 LEU A O 1
ATOM 1108 N N . HIS A 1 140 ? -3.383 -8.539 10.398 1 91.62 140 HIS A N 1
ATOM 1109 C CA . HIS A 1 140 ? -4.766 -8.992 10.5 1 91.62 140 HIS A CA 1
ATOM 1110 C C . HIS A 1 140 ? -5.523 -8.219 11.57 1 91.62 140 HIS A C 1
ATOM 1112 O O . HIS A 1 140 ? -6.656 -7.785 11.344 1 91.62 140 HIS A O 1
ATOM 1118 N N . GLU A 1 141 ? -4.922 -8.016 12.68 1 92.06 141 GLU A N 1
ATOM 1119 C CA . GLU A 1 141 ? -5.551 -7.285 13.781 1 92.06 141 GLU A CA 1
ATOM 1120 C C . GLU A 1 141 ? -5.777 -5.824 13.414 1 92.06 141 GLU A C 1
ATOM 1122 O O . GLU A 1 141 ? -6.789 -5.23 13.797 1 92.06 141 GLU A O 1
ATOM 1127 N N . ILE A 1 142 ? -4.824 -5.285 12.734 1 91.75 142 ILE A N 1
ATOM 1128 C CA . ILE A 1 142 ? -4.953 -3.902 12.297 1 91.75 142 ILE A CA 1
ATOM 1129 C C . ILE A 1 142 ? -6.152 -3.768 11.359 1 91.75 142 ILE A C 1
ATOM 1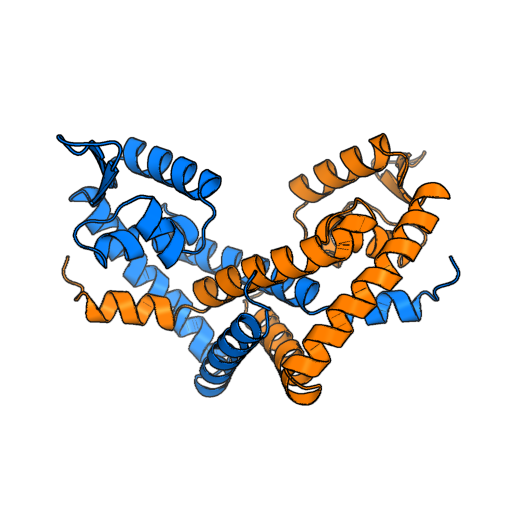131 O O . ILE A 1 142 ? -6.941 -2.828 11.484 1 91.75 142 ILE A O 1
ATOM 1135 N N . ARG A 1 143 ? -6.355 -4.68 10.461 1 90.31 143 ARG A N 1
ATOM 1136 C CA . ARG A 1 143 ? -7.484 -4.648 9.539 1 90.31 143 ARG A CA 1
ATOM 1137 C C . ARG A 1 143 ? -8.805 -4.766 10.281 1 90.31 143 ARG A C 1
ATOM 1139 O O . ARG A 1 143 ? -9.789 -4.113 9.922 1 90.31 143 ARG A O 1
ATOM 1146 N N . LYS A 1 144 ? -8.766 -5.512 11.312 1 90.25 144 LYS A N 1
ATOM 1147 C CA . LYS A 1 144 ? -9.984 -5.727 12.086 1 90.25 144 LYS A CA 1
ATOM 1148 C C . LYS A 1 144 ? -10.336 -4.492 12.914 1 90.25 144 LYS A C 1
ATOM 1150 O O . LYS A 1 144 ? -11.492 -4.293 13.281 1 90.25 144 LYS A O 1
ATOM 1155 N N . ALA A 1 145 ? -9.336 -3.732 13.25 1 88.69 145 ALA A N 1
ATOM 1156 C CA . ALA A 1 145 ? -9.539 -2.551 14.086 1 88.69 145 ALA A CA 1
ATOM 1157 C C . ALA A 1 145 ? -10.203 -1.428 13.297 1 88.69 145 ALA A C 1
ATOM 1159 O O . ALA A 1 145 ? -10.695 -0.459 13.883 1 88.69 145 ALA A O 1
ATOM 1160 N N . VAL A 1 146 ? -10.172 -1.518 11.945 1 86.38 146 VAL A N 1
ATOM 1161 C CA . VAL A 1 146 ? -10.82 -0.501 11.125 1 86.38 146 VAL A CA 1
ATOM 1162 C C . VAL A 1 146 ? -12.328 -0.708 11.141 1 86.38 146 VAL A C 1
ATOM 1164 O O . VAL A 1 146 ? -12.82 -1.805 10.859 1 86.38 146 VAL A O 1
ATOM 1167 N N . PRO A 1 147 ? -12.914 0.309 11.609 1 75.44 147 PRO A N 1
ATOM 1168 C CA . PRO A 1 147 ? -14.375 0.158 11.68 1 75.44 147 PRO A CA 1
ATOM 1169 C C . PRO A 1 147 ? -15 -0.116 10.312 1 75.44 147 PRO A C 1
ATOM 1171 O O . PRO A 1 147 ? -14.5 0.37 9.289 1 75.44 147 PRO A O 1
ATOM 1174 N N . ALA A 1 148 ? -15.727 -1.244 10.344 1 59.12 148 ALA A N 1
ATOM 1175 C CA . ALA A 1 148 ? -16.469 -1.555 9.125 1 59.12 148 ALA A CA 1
ATOM 1176 C C . ALA A 1 148 ? -17.344 -0.377 8.703 1 59.12 148 ALA A C 1
ATOM 1178 O O . ALA A 1 148 ? -17.891 0.34 9.555 1 59.12 148 ALA A O 1
ATOM 1179 N N . GLU A 1 149 ? -17 0.229 7.426 1 50.81 149 GLU A N 1
ATOM 1180 C CA . GLU A 1 149 ? -18 1.222 7.027 1 50.81 149 GLU A CA 1
ATOM 1181 C C . GLU A 1 149 ? -19.422 0.707 7.258 1 50.81 149 GLU A C 1
ATOM 1183 O O . GLU A 1 149 ? -19.656 -0.504 7.27 1 50.81 149 GLU A O 1
ATOM 1188 N N . MET B 1 1 ? -3.271 -27.156 -13.273 1 66.06 1 MET B N 1
ATOM 1189 C CA . MET B 1 1 ? -2.078 -26.656 -12.602 1 66.06 1 MET B CA 1
ATOM 1190 C C . MET B 1 1 ? -1.663 -27.578 -11.461 1 66.06 1 MET B C 1
ATOM 1192 O O . MET B 1 1 ? -2.512 -28.219 -10.836 1 66.06 1 MET B O 1
ATOM 1196 N N . ASN B 1 2 ? -0.408 -27.906 -11.367 1 72.5 2 ASN B N 1
ATOM 1197 C CA . ASN B 1 2 ? 0.134 -28.859 -10.398 1 72.5 2 ASN B CA 1
ATOM 1198 C C . ASN B 1 2 ? 0.077 -28.297 -8.977 1 72.5 2 ASN B C 1
ATOM 1200 O O . ASN B 1 2 ? 0.747 -28.812 -8.086 1 72.5 2 ASN B O 1
ATOM 1204 N N . VAL B 1 3 ? -0.626 -27.25 -8.805 1 78.25 3 VAL B N 1
ATOM 1205 C CA . VAL B 1 3 ? -0.712 -26.688 -7.457 1 78.25 3 VAL B CA 1
ATOM 1206 C C . VAL B 1 3 ? -2.146 -26.797 -6.945 1 78.25 3 VAL B C 1
ATOM 1208 O O . VAL B 1 3 ? -3.088 -26.391 -7.629 1 78.25 3 VAL B O 1
ATOM 1211 N N . SER B 1 4 ? -2.338 -27.453 -5.75 1 81.12 4 SER B N 1
ATOM 1212 C CA . SER B 1 4 ? -3.666 -27.656 -5.176 1 81.12 4 SER B CA 1
ATOM 1213 C C . SER B 1 4 ? -4.297 -26.328 -4.781 1 81.12 4 SER B C 1
ATOM 1215 O O . SER B 1 4 ? -3.592 -25.344 -4.551 1 81.12 4 SER B O 1
ATOM 1217 N N . LYS B 1 5 ? -5.637 -26.328 -4.73 1 80.06 5 LYS B N 1
ATOM 1218 C CA . LYS B 1 5 ? -6.383 -25.141 -4.305 1 80.06 5 LYS B CA 1
ATOM 1219 C C . LYS B 1 5 ? -6 -24.734 -2.885 1 80.06 5 LYS B C 1
ATOM 1221 O O . LYS B 1 5 ? -5.934 -23.547 -2.572 1 80.06 5 LYS B O 1
ATOM 1226 N N . GLN B 1 6 ? -5.738 -25.703 -2.113 1 80.25 6 GLN B N 1
ATOM 1227 C CA . GLN B 1 6 ? -5.359 -25.438 -0.727 1 80.25 6 GLN B CA 1
ATOM 1228 C C . GLN B 1 6 ? -4.012 -24.734 -0.645 1 80.25 6 GLN B C 1
ATOM 1230 O O . GLN B 1 6 ? -3.822 -23.844 0.181 1 80.25 6 GLN B O 1
ATOM 1235 N N . ASP B 1 7 ? -3.16 -25.156 -1.546 1 85.81 7 ASP B N 1
ATOM 1236 C CA . ASP B 1 7 ? -1.843 -24.516 -1.595 1 85.81 7 ASP B CA 1
ATOM 1237 C C . ASP B 1 7 ? -1.946 -23.062 -2.029 1 85.81 7 ASP B C 1
ATOM 1239 O O . ASP B 1 7 ? -1.287 -22.188 -1.457 1 85.81 7 ASP B O 1
ATOM 1243 N N . LEU B 1 8 ? -2.875 -22.922 -2.969 1 83.31 8 LEU B N 1
ATOM 1244 C CA . LEU B 1 8 ? -3.055 -21.562 -3.486 1 83.31 8 LEU B CA 1
ATOM 1245 C C . LEU B 1 8 ? -3.615 -20.641 -2.412 1 83.31 8 LEU B C 1
ATOM 1247 O O . LEU B 1 8 ? -3.158 -19.516 -2.264 1 83.31 8 LEU B O 1
ATOM 1251 N N . GLU B 1 9 ? -4.547 -21.109 -1.602 1 81.38 9 GLU B N 1
ATOM 1252 C CA . GLU B 1 9 ? -5.133 -20.344 -0.508 1 81.38 9 GLU B CA 1
ATOM 1253 C C . GLU B 1 9 ? -4.094 -20.031 0.565 1 81.38 9 GLU B C 1
ATOM 1255 O O . GLU B 1 9 ? -4.051 -18.922 1.094 1 81.38 9 GLU B O 1
ATOM 1260 N N . ALA B 1 10 ? -3.291 -21.016 0.811 1 84.19 10 ALA B N 1
ATOM 1261 C CA . ALA B 1 10 ? -2.244 -20.859 1.816 1 84.19 10 ALA B CA 1
ATOM 1262 C C . ALA B 1 10 ? -1.225 -19.812 1.389 1 84.19 10 ALA B C 1
ATOM 1264 O O . ALA B 1 10 ? -0.736 -19.031 2.217 1 84.19 10 ALA B O 1
ATOM 1265 N N . MET B 1 11 ? -0.955 -19.766 0.112 1 85.88 11 MET B N 1
ATOM 1266 C CA . MET B 1 11 ? -0.002 -18.797 -0.406 1 85.88 11 MET B CA 1
ATOM 1267 C C . MET B 1 11 ? -0.511 -17.375 -0.195 1 85.88 11 MET B C 1
ATOM 1269 O O . MET B 1 11 ? 0.24 -16.5 0.239 1 85.88 11 MET B O 1
ATOM 1273 N N . GLY B 1 12 ? -1.812 -17.141 -0.404 1 80.81 12 GLY B N 1
ATOM 1274 C CA . GLY B 1 12 ? -2.404 -15.836 -0.159 1 80.81 12 GLY B CA 1
ATOM 1275 C C . GLY B 1 12 ? -2.35 -15.422 1.299 1 80.81 12 GLY B C 1
ATOM 1276 O O . GLY B 1 12 ? -2.072 -14.258 1.609 1 80.81 12 GLY B O 1
ATOM 1277 N N . ARG B 1 13 ? -2.504 -16.359 2.127 1 81 13 ARG B N 1
ATOM 1278 C CA . ARG B 1 13 ? -2.551 -16.094 3.561 1 81 13 ARG B CA 1
ATOM 1279 C C . ARG B 1 13 ? -1.168 -15.75 4.102 1 81 13 ARG B C 1
ATOM 1281 O O . ARG B 1 13 ? -1.037 -14.898 4.98 1 81 13 ARG B O 1
ATOM 1288 N N . VAL B 1 14 ? -0.176 -16.375 3.473 1 87.19 14 VAL B N 1
ATOM 1289 C CA . VAL B 1 14 ? 1.141 -16.234 4.086 1 87.19 14 VAL B CA 1
ATOM 1290 C C . VAL B 1 14 ? 1.948 -15.18 3.328 1 87.19 14 VAL B C 1
ATOM 1292 O O . VAL B 1 14 ? 3.016 -14.766 3.785 1 87.19 14 VAL B O 1
ATOM 1295 N N . CYS B 1 15 ? 1.449 -14.781 2.199 1 89.75 15 CYS B N 1
ATOM 1296 C CA . CYS B 1 15 ? 2.191 -13.797 1.42 1 89.75 15 CYS B CA 1
ATOM 1297 C C . CYS B 1 15 ? 2.242 -12.453 2.143 1 89.75 15 CYS B C 1
ATOM 1299 O O . CYS B 1 15 ? 1.222 -11.781 2.277 1 89.75 15 CYS B O 1
ATOM 1301 N N . LEU B 1 16 ? 3.414 -12.07 2.516 1 90.12 16 LEU B N 1
ATOM 1302 C CA . LEU B 1 16 ? 3.635 -10.82 3.244 1 90.12 16 LEU B CA 1
ATOM 1303 C C . LEU B 1 16 ? 3.184 -9.625 2.42 1 90.12 16 LEU B C 1
ATOM 1305 O O . LEU B 1 16 ? 2.521 -8.719 2.939 1 90.12 16 LEU B O 1
ATOM 1309 N N . ASN B 1 17 ? 3.523 -9.664 1.2 1 92.44 17 ASN B N 1
ATOM 1310 C CA . ASN B 1 17 ? 3.182 -8.539 0.332 1 92.44 17 ASN B CA 1
ATOM 1311 C C . ASN B 1 17 ? 1.67 -8.367 0.21 1 92.44 17 ASN B C 1
ATOM 1313 O O . ASN B 1 17 ? 1.161 -7.246 0.296 1 92.44 17 ASN B O 1
ATOM 1317 N N . PHE B 1 18 ? 0.994 -9.469 0.056 1 92.19 18 PHE B N 1
ATOM 1318 C CA . PHE B 1 18 ? -0.458 -9.422 -0.064 1 92.19 18 PHE B CA 1
ATOM 1319 C C . PHE B 1 18 ? -1.087 -8.836 1.196 1 92.19 18 PHE B C 1
ATOM 1321 O O . PHE B 1 18 ? -1.937 -7.949 1.119 1 92.19 18 PHE B O 1
ATOM 1328 N N . ASN B 1 19 ? -0.697 -9.312 2.289 1 92.38 19 ASN B N 1
ATOM 1329 C CA . ASN B 1 19 ? -1.269 -8.859 3.553 1 92.38 19 ASN B CA 1
ATOM 1330 C C . ASN B 1 19 ? -0.931 -7.398 3.832 1 92.38 19 ASN B C 1
ATOM 1332 O O . ASN B 1 19 ? -1.762 -6.656 4.355 1 92.38 19 ASN B O 1
ATOM 1336 N N . LEU B 1 20 ? 0.229 -6.984 3.486 1 94.56 20 LEU B N 1
ATOM 1337 C CA . LEU B 1 20 ? 0.615 -5.586 3.619 1 94.56 20 LEU B CA 1
ATOM 1338 C C . LEU B 1 20 ? -0.242 -4.695 2.723 1 94.56 20 LEU B C 1
ATOM 1340 O O . LEU B 1 20 ? -0.763 -3.674 3.172 1 94.56 20 LEU B O 1
ATOM 1344 N N . ARG B 1 21 ? -0.397 -5.086 1.506 1 93.06 21 ARG B N 1
ATOM 1345 C CA . ARG B 1 21 ? -1.164 -4.285 0.555 1 93.06 21 ARG B CA 1
ATOM 1346 C C . ARG B 1 21 ? -2.623 -4.176 0.983 1 93.06 21 ARG B C 1
ATOM 1348 O O . ARG B 1 21 ? -3.211 -3.096 0.932 1 93.06 21 ARG B O 1
ATOM 1355 N N . LYS B 1 22 ? -3.168 -5.281 1.38 1 91.81 22 LYS B N 1
ATOM 1356 C CA . LYS B 1 22 ? -4.547 -5.297 1.856 1 91.81 22 LYS B CA 1
ATOM 1357 C C . LYS B 1 22 ? -4.723 -4.379 3.062 1 91.81 22 LYS B C 1
ATOM 1359 O O . LYS B 1 22 ? -5.664 -3.588 3.117 1 91.81 22 LYS B O 1
ATOM 1364 N N . THR B 1 23 ? -3.865 -4.469 4.008 1 93.56 23 THR B N 1
ATOM 1365 C CA . THR B 1 23 ? -3.92 -3.656 5.219 1 93.56 23 THR B CA 1
ATOM 1366 C C . THR B 1 23 ? -3.732 -2.178 4.883 1 93.56 23 THR B C 1
ATOM 1368 O O . THR B 1 23 ? -4.469 -1.325 5.387 1 93.56 23 THR B O 1
ATOM 1371 N N . THR B 1 24 ? -2.77 -1.924 4.023 1 94.31 24 THR B N 1
ATOM 1372 C CA . THR B 1 24 ? -2.469 -0.544 3.656 1 94.31 24 THR B CA 1
ATOM 1373 C C . THR B 1 24 ? -3.668 0.105 2.969 1 94.31 24 THR B C 1
ATOM 1375 O O . THR B 1 24 ? -3.994 1.262 3.242 1 94.31 24 THR B O 1
ATOM 1378 N N . ARG B 1 25 ? -4.32 -0.58 2.113 1 91.69 25 ARG B N 1
ATOM 1379 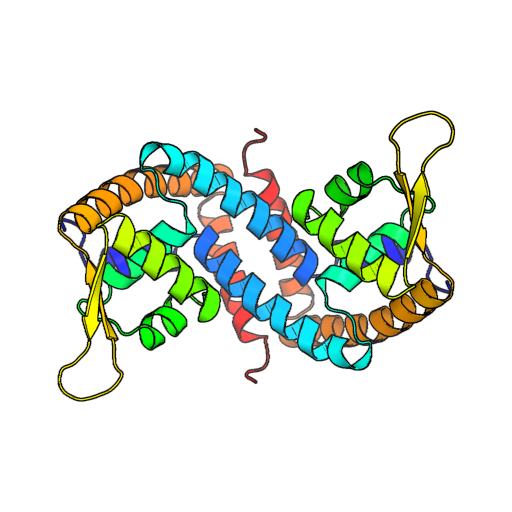C CA . ARG B 1 25 ? -5.492 -0.048 1.426 1 91.69 25 ARG B CA 1
ATOM 1380 C C . ARG B 1 25 ? -6.594 0.315 2.418 1 91.69 25 ARG B C 1
ATOM 1382 O O . ARG B 1 25 ? -7.18 1.396 2.336 1 91.69 25 ARG B O 1
ATOM 1389 N N . LEU B 1 26 ? -6.848 -0.591 3.305 1 91.62 26 LEU B N 1
ATOM 1390 C CA . LEU B 1 26 ? -7.906 -0.376 4.285 1 91.62 26 LEU B CA 1
ATOM 1391 C C . LEU B 1 26 ? -7.57 0.794 5.203 1 91.62 26 LEU B C 1
ATOM 1393 O O . LEU B 1 26 ? -8.422 1.648 5.465 1 91.62 26 LEU B O 1
ATOM 1397 N N . ILE B 1 27 ? -6.363 0.814 5.668 1 94.12 27 ILE B N 1
ATOM 1398 C CA . ILE B 1 27 ? -5.934 1.854 6.598 1 94.12 27 ILE B CA 1
ATOM 1399 C C . ILE B 1 27 ? -5.898 3.201 5.883 1 94.12 27 ILE B C 1
ATOM 1401 O O . ILE B 1 27 ? -6.305 4.223 6.445 1 94.12 27 ILE B O 1
ATOM 1405 N N . THR B 1 28 ? -5.414 3.205 4.66 1 93.94 28 THR B N 1
ATOM 1406 C CA . THR B 1 28 ? -5.41 4.441 3.885 1 93.94 28 THR B CA 1
ATOM 1407 C C . THR B 1 28 ? -6.828 4.977 3.711 1 93.94 28 THR B C 1
ATOM 1409 O O . THR B 1 28 ? -7.078 6.164 3.918 1 93.94 28 THR B O 1
ATOM 1412 N N . SER B 1 29 ? -7.766 4.117 3.402 1 93.38 29 SER B N 1
ATOM 1413 C CA . SER B 1 29 ? -9.164 4.512 3.252 1 93.38 29 SER B CA 1
ATOM 1414 C C . SER B 1 29 ? -9.727 5.059 4.559 1 93.38 29 SER B C 1
ATOM 1416 O O . SER B 1 29 ? -10.469 6.039 4.559 1 93.38 29 SER B O 1
ATOM 1418 N N . TYR B 1 30 ? -9.367 4.465 5.617 1 94.62 30 TYR B N 1
ATOM 1419 C CA . TYR B 1 30 ? -9.812 4.883 6.941 1 94.62 30 TYR B CA 1
ATOM 1420 C C . TYR B 1 30 ? -9.344 6.297 7.258 1 94.62 30 TYR B C 1
ATOM 1422 O O . TYR B 1 30 ? -10.133 7.145 7.672 1 94.62 30 TYR B O 1
ATOM 1430 N N . TYR B 1 31 ? -8.086 6.562 7.039 1 95.5 31 TYR B N 1
ATOM 1431 C CA . TYR B 1 31 ? -7.543 7.887 7.32 1 95.5 31 TYR B CA 1
ATOM 1432 C C . TYR B 1 31 ? -8.109 8.922 6.359 1 95.5 31 TYR B C 1
ATOM 1434 O O . TYR B 1 31 ? -8.383 10.062 6.754 1 95.5 31 TYR B O 1
ATOM 1442 N N . ASP B 1 32 ? -8.289 8.547 5.156 1 95.62 32 ASP B N 1
ATOM 1443 C CA . ASP B 1 32 ? -8.891 9.453 4.184 1 95.62 32 ASP B CA 1
ATOM 1444 C C . ASP B 1 32 ? -10.297 9.867 4.613 1 95.62 32 ASP B C 1
ATOM 1446 O O . ASP B 1 32 ? -10.672 11.031 4.492 1 95.62 32 ASP B O 1
ATOM 1450 N N . LEU B 1 33 ? -11.008 8.867 5.043 1 95.12 33 LEU B N 1
ATOM 1451 C CA . LEU B 1 33 ? -12.359 9.148 5.5 1 95.12 33 LEU B CA 1
ATOM 1452 C C . LEU B 1 33 ? -12.359 10.164 6.637 1 95.12 33 LEU B C 1
ATOM 1454 O O . LEU B 1 33 ? -13.188 11.078 6.66 1 95.12 33 LEU B O 1
ATOM 1458 N N . HIS B 1 34 ? -11.422 10.047 7.555 1 94.56 34 HIS B N 1
ATOM 1459 C CA . HIS B 1 34 ? -11.352 10.938 8.711 1 94.56 34 HIS B CA 1
ATOM 1460 C C . HIS B 1 34 ? -10.812 12.305 8.32 1 94.56 34 HIS B C 1
ATOM 1462 O O . HIS B 1 34 ? -11.148 13.312 8.945 1 94.56 34 HIS B O 1
ATOM 1468 N N . LEU B 1 35 ? -10.031 12.391 7.27 1 96 35 LEU B N 1
ATOM 1469 C CA . LEU B 1 35 ? -9.43 13.648 6.836 1 96 35 LEU B CA 1
ATOM 1470 C C . LEU B 1 35 ? -10.344 14.383 5.859 1 96 35 LEU B C 1
ATOM 1472 O O . LEU B 1 35 ? -10.07 15.523 5.48 1 96 35 LEU B O 1
ATOM 1476 N N . LYS B 1 36 ? -11.445 13.766 5.523 1 94.81 36 LYS B N 1
ATOM 1477 C CA . LYS B 1 36 ? -12.352 14.273 4.496 1 94.81 36 LYS B CA 1
ATOM 1478 C C . LYS B 1 36 ? -12.734 15.727 4.777 1 94.81 36 LYS B C 1
ATOM 1480 O O . LYS B 1 36 ? -12.711 16.562 3.877 1 94.81 36 LYS B O 1
ATOM 1485 N N . PRO B 1 37 ? -13.047 16.109 5.992 1 94.81 37 PRO B N 1
ATOM 1486 C CA . PRO B 1 37 ? -13.453 17.484 6.277 1 94.81 37 PRO B CA 1
ATOM 1487 C C . PRO B 1 37 ? -12.352 18.5 5.953 1 94.81 37 PRO B C 1
ATOM 1489 O O . PRO B 1 37 ? -12.648 19.672 5.715 1 94.81 37 PRO B O 1
ATOM 1492 N N . SER B 1 38 ? -11.086 18.109 5.957 1 93.88 38 SER B N 1
ATOM 1493 C CA . SER B 1 38 ? -9.984 19.016 5.652 1 93.88 38 SER B CA 1
ATOM 1494 C C . SER B 1 38 ? -9.852 19.234 4.148 1 93.88 38 SER B C 1
ATOM 1496 O O . SER B 1 38 ? -9.18 20.172 3.711 1 93.88 38 SER B O 1
ATOM 1498 N N . GLY B 1 39 ? -10.391 18.281 3.383 1 93.5 39 GLY B N 1
ATOM 1499 C CA . GLY B 1 39 ? -10.328 18.391 1.934 1 93.5 39 GLY B CA 1
ATOM 1500 C C . GLY B 1 39 ? -9.055 17.797 1.353 1 93.5 39 GLY B C 1
ATOM 1501 O O . GLY B 1 39 ? -8.797 17.922 0.153 1 93.5 39 GLY B O 1
ATOM 1502 N N . ILE B 1 40 ? -8.141 17.25 2.188 1 93.88 40 ILE B N 1
ATOM 1503 C CA . ILE B 1 40 ? -6.938 16.625 1.654 1 93.88 40 ILE B CA 1
ATOM 1504 C C . ILE B 1 40 ? -6.91 15.148 2.02 1 93.88 40 ILE B C 1
ATOM 1506 O O . ILE B 1 40 ? -7.461 14.75 3.047 1 93.88 40 ILE B O 1
ATOM 1510 N N . ARG B 1 41 ? -6.297 14.375 1.213 1 94.25 41 ARG B N 1
ATOM 1511 C CA . ARG B 1 41 ? -6.09 12.945 1.447 1 94.25 41 ARG B CA 1
ATOM 1512 C C . ARG B 1 41 ? -4.887 12.711 2.352 1 94.25 41 ARG B C 1
ATOM 1514 O O . ARG B 1 41 ? -4.051 13.602 2.529 1 94.25 41 ARG B O 1
ATOM 1521 N N . ILE B 1 42 ? -4.844 11.523 2.848 1 94.56 42 ILE B N 1
ATOM 1522 C CA . ILE B 1 42 ? -3.783 11.188 3.793 1 94.56 42 ILE B CA 1
ATOM 1523 C C . ILE B 1 42 ? -2.426 11.289 3.105 1 94.56 42 ILE B C 1
ATOM 1525 O O . ILE B 1 42 ? -1.436 11.688 3.727 1 94.56 42 ILE B O 1
ATOM 1529 N N . THR B 1 43 ? -2.334 11 1.816 1 93.19 43 THR B N 1
ATOM 1530 C CA . THR B 1 43 ? -1.07 11.117 1.096 1 93.19 43 THR B CA 1
ATOM 1531 C C . THR B 1 43 ? -0.675 12.578 0.924 1 93.19 43 THR B C 1
ATOM 1533 O O . THR B 1 43 ? 0.505 12.922 1.019 1 93.19 43 THR B O 1
ATOM 1536 N N . GLN B 1 44 ? -1.614 13.406 0.648 1 93.38 44 GLN B N 1
ATOM 1537 C CA . GLN B 1 44 ? -1.35 14.844 0.563 1 93.38 44 GLN B CA 1
ATOM 1538 C C . GLN B 1 44 ? -0.952 15.406 1.923 1 93.38 44 GLN B C 1
ATOM 1540 O O . GLN B 1 44 ? -0.05 16.25 2.014 1 93.38 44 GLN B O 1
ATOM 1545 N N . PHE B 1 45 ? -1.666 14.914 2.963 1 94.19 45 PHE B N 1
ATOM 1546 C CA . PHE B 1 45 ? -1.322 15.289 4.328 1 94.19 45 PHE B CA 1
ATOM 1547 C C . PHE B 1 45 ? 0.138 14.969 4.625 1 94.19 45 PHE B C 1
ATOM 1549 O O . PHE B 1 45 ? 0.865 15.805 5.172 1 94.19 45 PHE B O 1
ATOM 1556 N N . THR B 1 46 ? 0.556 13.789 4.254 1 92.38 46 THR B N 1
ATOM 1557 C CA . THR B 1 46 ? 1.927 13.352 4.484 1 92.38 46 THR B CA 1
ATOM 1558 C C . THR B 1 46 ? 2.914 14.258 3.754 1 92.38 46 THR B C 1
ATOM 1560 O O . THR B 1 46 ? 3.975 14.586 4.289 1 92.38 46 THR B O 1
ATOM 1563 N N . ILE B 1 47 ? 2.586 14.641 2.617 1 92.44 47 ILE B N 1
ATOM 1564 C CA . ILE B 1 47 ? 3.447 15.523 1.835 1 92.44 47 ILE B CA 1
ATOM 1565 C C . ILE B 1 47 ? 3.551 16.891 2.52 1 92.44 47 ILE B C 1
ATOM 1567 O O . ILE B 1 47 ? 4.652 17.406 2.713 1 92.44 47 ILE B O 1
ATOM 1571 N N . LEU B 1 48 ? 2.424 17.438 2.92 1 93.62 48 LEU B N 1
ATOM 1572 C CA . LEU B 1 48 ? 2.416 18.734 3.59 1 93.62 48 LEU B CA 1
ATOM 1573 C C . LEU B 1 48 ? 3.201 18.672 4.898 1 93.62 48 LEU B C 1
ATOM 1575 O O . LEU B 1 48 ? 3.953 19.594 5.215 1 93.62 48 LEU B O 1
ATOM 1579 N N . LEU B 1 49 ? 2.99 17.609 5.605 1 92.62 49 LEU B N 1
ATOM 1580 C CA . LEU B 1 49 ? 3.699 17.406 6.859 1 92.62 49 LEU B CA 1
ATOM 1581 C C . LEU B 1 49 ? 5.207 17.375 6.637 1 92.62 49 LEU B C 1
ATOM 1583 O O . LEU B 1 49 ? 5.965 17.984 7.391 1 92.62 49 LEU B O 1
ATOM 1587 N N . SER B 1 50 ? 5.602 16.672 5.613 1 90.62 50 SER B N 1
ATOM 1588 C CA . SER B 1 50 ? 7.02 16.547 5.297 1 90.62 50 SER B CA 1
ATOM 1589 C C . SER B 1 50 ? 7.621 17.891 4.906 1 90.62 50 SER B C 1
ATOM 1591 O O . SER B 1 50 ? 8.75 18.203 5.301 1 90.62 50 SER B O 1
ATOM 1593 N N . ILE B 1 51 ? 6.891 18.625 4.16 1 90.81 51 ILE B N 1
ATOM 1594 C CA . ILE B 1 51 ? 7.348 19.938 3.744 1 90.81 51 ILE B CA 1
ATOM 1595 C C . ILE B 1 51 ? 7.496 20.844 4.969 1 90.81 51 ILE B C 1
ATOM 1597 O O . ILE B 1 51 ? 8.484 21.562 5.098 1 90.81 51 ILE B O 1
ATOM 1601 N N . ALA B 1 52 ? 6.496 20.797 5.84 1 89.31 52 ALA B N 1
ATOM 1602 C CA . ALA B 1 52 ? 6.5 21.625 7.043 1 89.31 52 ALA B CA 1
ATOM 1603 C C . ALA B 1 52 ? 7.676 21.266 7.953 1 89.31 52 ALA B C 1
ATOM 1605 O O . ALA B 1 52 ? 8.227 22.125 8.641 1 89.31 52 ALA B O 1
ATOM 1606 N N . HIS B 1 53 ? 7.941 19.969 7.98 1 82.75 53 HIS B N 1
ATOM 1607 C CA . HIS B 1 53 ? 9.047 19.484 8.805 1 82.75 53 HIS B CA 1
ATOM 1608 C C . HIS B 1 53 ? 10.383 20.016 8.297 1 82.75 53 HIS B C 1
ATOM 1610 O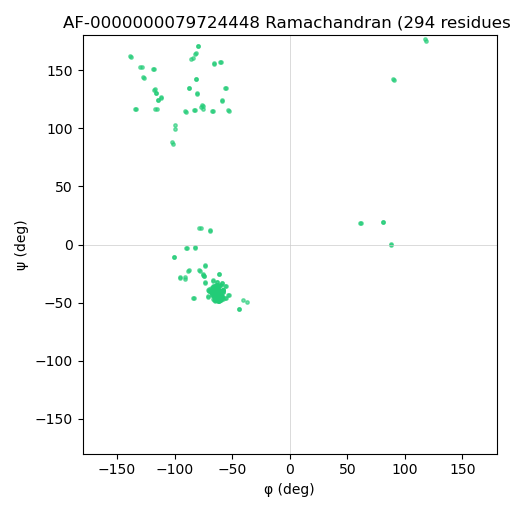 O . HIS B 1 53 ? 11.258 20.359 9.086 1 82.75 53 HIS B O 1
ATOM 1616 N N . GLN B 1 54 ? 10.461 20.031 6.91 1 76.88 54 GLN B N 1
ATOM 1617 C CA . GLN B 1 54 ? 11.688 20.531 6.289 1 76.88 54 GLN B CA 1
ATOM 1618 C C . GLN B 1 54 ? 11.539 21.969 5.828 1 76.88 54 GLN B C 1
ATOM 1620 O O . GLN B 1 54 ? 10.547 22.328 5.195 1 76.88 54 GLN B O 1
ATOM 1625 N N . VAL B 1 55 ? 12.062 23 6.52 1 62.53 55 VAL B N 1
ATOM 1626 C CA . VAL B 1 55 ? 11.867 24.391 6.148 1 62.53 55 VAL B CA 1
ATOM 1627 C C . VAL B 1 55 ? 11.961 24.547 4.629 1 62.53 55 VAL B C 1
ATOM 1629 O O . VAL B 1 55 ? 11.141 25.234 4.02 1 62.53 55 VAL B O 1
ATOM 1632 N N . LYS B 1 56 ? 12.945 24.016 3.953 1 66.88 56 LYS B N 1
ATOM 1633 C CA . LYS B 1 56 ? 13.133 23.984 2.506 1 66.88 56 LYS B CA 1
ATOM 1634 C C . LYS B 1 56 ? 13.555 22.594 2.039 1 66.88 56 LYS B C 1
ATOM 1636 O O . LYS B 1 56 ? 14.539 22.047 2.537 1 66.88 56 LYS B O 1
ATOM 1641 N N . CYS B 1 57 ? 12.57 22.109 1.231 1 80.56 57 CYS B N 1
ATOM 1642 C CA . CYS B 1 57 ? 12.914 20.766 0.791 1 80.56 57 CYS B CA 1
ATOM 1643 C C . CYS B 1 57 ? 12.852 20.656 -0.728 1 80.56 57 CYS B C 1
ATOM 1645 O O . CYS B 1 57 ? 12.055 21.344 -1.372 1 80.56 57 CYS B O 1
ATOM 1647 N N . SER B 1 58 ? 13.758 19.891 -1.252 1 83.12 58 SER B N 1
ATOM 1648 C CA . SER B 1 58 ? 13.711 19.547 -2.67 1 83.12 58 SER B CA 1
ATOM 1649 C C . SER B 1 58 ? 12.797 18.359 -2.922 1 83.12 58 SER B C 1
ATOM 1651 O O . SER B 1 58 ? 12.422 17.641 -1.986 1 83.12 58 SER B O 1
ATOM 1653 N N . ILE B 1 59 ? 12.43 18.281 -4.148 1 83.44 59 ILE B N 1
ATOM 1654 C CA . ILE B 1 59 ? 11.633 17.125 -4.547 1 83.44 59 ILE B CA 1
ATOM 1655 C C . ILE B 1 59 ? 12.383 15.836 -4.195 1 83.44 59 ILE B C 1
ATOM 1657 O O . ILE B 1 59 ? 11.773 14.867 -3.738 1 83.44 59 ILE B O 1
ATOM 1661 N N . THR B 1 60 ? 13.648 15.898 -4.32 1 82.5 60 THR B N 1
ATOM 1662 C CA . THR B 1 60 ? 14.469 14.742 -3.98 1 82.5 60 THR B CA 1
ATOM 1663 C C . THR B 1 60 ? 14.406 14.461 -2.482 1 82.5 60 THR B C 1
ATOM 1665 O O . THR B 1 60 ? 14.297 13.305 -2.068 1 82.5 60 THR B O 1
ATOM 1668 N N . ASP B 1 61 ? 14.453 15.453 -1.707 1 83.38 61 ASP B N 1
ATOM 1669 C CA . ASP B 1 61 ? 14.344 15.297 -0.259 1 83.38 61 ASP B CA 1
ATOM 1670 C C . ASP B 1 61 ? 13 14.688 0.129 1 83.38 61 ASP B C 1
ATOM 1672 O O . ASP B 1 61 ? 12.938 13.781 0.958 1 83.38 61 ASP B O 1
ATOM 1676 N N . LEU B 1 62 ? 11.977 15.203 -0.507 1 86.69 62 LEU B N 1
ATOM 1677 C CA . LEU B 1 62 ? 10.625 14.75 -0.199 1 86.69 62 LEU B CA 1
ATOM 1678 C C . LEU B 1 62 ? 10.43 13.289 -0.612 1 86.69 62 LEU B C 1
ATOM 1680 O O . LEU B 1 62 ? 9.734 12.539 0.064 1 86.69 62 LEU B O 1
ATOM 1684 N N . ASN B 1 63 ? 11.055 12.922 -1.706 1 84.69 63 ASN B N 1
ATOM 1685 C CA . ASN B 1 63 ? 11.031 11.531 -2.131 1 84.69 63 ASN B CA 1
ATOM 1686 C C . ASN B 1 63 ? 11.594 10.602 -1.059 1 84.69 63 ASN B C 1
ATOM 1688 O O . ASN B 1 63 ? 10.992 9.586 -0.73 1 84.69 63 ASN B O 1
ATOM 1692 N N . GLY B 1 64 ? 12.734 10.984 -0.507 1 80.06 64 GLY B N 1
ATOM 1693 C CA . GLY B 1 64 ? 13.398 10.195 0.519 1 80.06 64 GLY B CA 1
ATOM 1694 C C . GLY B 1 64 ? 12.617 10.117 1.814 1 80.06 64 GLY B C 1
ATOM 1695 O O . GLY B 1 64 ? 12.586 9.07 2.469 1 80.06 64 GLY B O 1
ATOM 1696 N N . ILE B 1 65 ? 11.875 11.211 2.09 1 79.25 65 ILE B N 1
ATOM 1697 C CA . ILE B 1 65 ? 11.156 11.312 3.354 1 79.25 65 ILE B CA 1
ATOM 1698 C C . ILE B 1 65 ? 9.82 10.578 3.252 1 79.25 65 ILE B C 1
ATOM 1700 O O . ILE B 1 65 ? 9.43 9.852 4.172 1 79.25 65 ILE B O 1
ATOM 1704 N N . THR B 1 66 ? 9.047 10.781 2.172 1 80.88 66 THR B N 1
ATOM 1705 C CA . THR B 1 66 ? 7.68 10.281 2.068 1 80.88 66 THR B CA 1
ATOM 1706 C C . THR B 1 66 ? 7.66 8.867 1.504 1 80.88 66 THR B C 1
ATOM 1708 O O . THR B 1 66 ? 6.664 8.156 1.642 1 80.88 66 THR B O 1
ATOM 1711 N N . ASP B 1 67 ? 8.75 8.492 0.791 1 78.62 67 ASP B N 1
ATOM 1712 C CA . ASP B 1 67 ? 8.859 7.234 0.06 1 78.62 67 ASP B CA 1
ATOM 1713 C C . ASP B 1 67 ? 7.789 7.125 -1.02 1 78.62 67 ASP B C 1
ATOM 1715 O O . ASP B 1 67 ? 7.305 6.027 -1.315 1 78.62 67 ASP B O 1
ATOM 1719 N N . ILE B 1 68 ? 7.238 8.25 -1.353 1 84.06 68 ILE B N 1
ATOM 1720 C CA . ILE B 1 68 ? 6.395 8.352 -2.537 1 84.06 68 ILE B CA 1
ATOM 1721 C C . ILE B 1 68 ? 7.266 8.477 -3.785 1 84.06 68 ILE B C 1
ATOM 1723 O O . ILE B 1 68 ? 8.258 9.211 -3.785 1 84.06 68 ILE B O 1
ATOM 1727 N N . ASP B 1 69 ? 6.957 7.656 -4.738 1 84.62 69 ASP B N 1
ATOM 1728 C CA . ASP B 1 69 ? 7.797 7.703 -5.93 1 84.62 69 ASP B CA 1
ATOM 1729 C C . ASP B 1 69 ? 7.758 9.086 -6.578 1 84.62 69 ASP B C 1
ATOM 1731 O O . ASP B 1 69 ? 6.766 9.805 -6.453 1 84.62 69 ASP B O 1
ATOM 1735 N N . ARG B 1 70 ? 8.758 9.32 -7.297 1 85.19 70 ARG B N 1
ATOM 1736 C CA . ARG B 1 70 ? 9 10.656 -7.82 1 85.19 70 ARG B CA 1
ATOM 1737 C C . ARG B 1 70 ? 7.848 11.117 -8.711 1 85.19 70 ARG B C 1
ATOM 1739 O O . ARG B 1 70 ? 7.391 12.258 -8.602 1 85.19 70 ARG B O 1
ATOM 1746 N N . THR B 1 71 ? 7.422 10.203 -9.547 1 88.25 71 THR B N 1
ATOM 1747 C CA . THR B 1 71 ? 6.379 10.57 -10.492 1 88.25 71 THR B CA 1
ATOM 1748 C C . THR B 1 71 ? 5.094 10.953 -9.766 1 88.25 71 THR B C 1
ATOM 1750 O O . THR B 1 71 ? 4.484 11.984 -10.062 1 88.25 71 THR B O 1
ATOM 1753 N N . THR B 1 72 ? 4.738 10.164 -8.805 1 87.75 72 THR B N 1
ATOM 1754 C CA . THR B 1 72 ? 3.537 10.422 -8.016 1 87.75 72 THR B CA 1
ATOM 1755 C C . THR B 1 72 ? 3.699 11.688 -7.184 1 87.75 72 THR B C 1
ATOM 1757 O O . THR B 1 72 ? 2.771 12.492 -7.082 1 87.75 72 THR B O 1
ATOM 1760 N N . LEU B 1 73 ? 4.871 11.867 -6.621 1 91.19 73 LEU B N 1
ATOM 1761 C CA . LEU B 1 73 ? 5.148 13.039 -5.797 1 91.19 73 LEU B CA 1
ATOM 1762 C C . LEU B 1 73 ? 5.023 14.32 -6.617 1 91.19 73 LEU B C 1
ATOM 1764 O O . LEU B 1 73 ? 4.41 15.289 -6.172 1 91.19 73 LEU B O 1
ATOM 1768 N N . GLN B 1 74 ? 5.555 14.273 -7.824 1 91.19 74 GLN B N 1
ATOM 1769 C CA . GLN B 1 74 ? 5.496 15.445 -8.695 1 91.19 74 GLN B CA 1
ATOM 1770 C C . GLN B 1 74 ? 4.055 15.805 -9.031 1 91.19 74 GLN B C 1
ATOM 1772 O O . GLN B 1 74 ? 3.676 16.984 -8.992 1 91.19 74 GLN B O 1
ATOM 1777 N N . ARG B 1 75 ? 3.391 14.758 -9.328 1 92.81 75 ARG B N 1
ATOM 1778 C CA . ARG B 1 75 ? 1.983 14.969 -9.656 1 92.81 75 ARG B CA 1
ATOM 1779 C C . ARG B 1 75 ? 1.225 15.547 -8.461 1 92.81 75 ARG B C 1
ATOM 1781 O O . ARG B 1 75 ? 0.432 16.484 -8.617 1 92.81 75 ARG B O 1
ATOM 1788 N N . SER B 1 76 ? 1.471 15.047 -7.316 1 93.88 76 SER B N 1
ATOM 1789 C CA . SER B 1 76 ? 0.796 15.516 -6.109 1 93.88 76 SER B CA 1
ATOM 1790 C C . SER B 1 76 ? 1.181 16.953 -5.785 1 93.88 76 SER B C 1
ATOM 1792 O O . SER B 1 76 ? 0.332 17.75 -5.387 1 93.88 76 SER B O 1
ATOM 1794 N N . LEU B 1 77 ? 2.428 17.266 -5.98 1 93.62 77 LEU B N 1
ATOM 1795 C CA . LEU B 1 77 ? 2.906 18.609 -5.703 1 93.62 77 LEU B CA 1
ATOM 1796 C C . LEU B 1 77 ? 2.264 19.625 -6.648 1 93.62 77 LEU B C 1
ATOM 1798 O O . LEU B 1 77 ? 1.936 20.734 -6.242 1 93.62 77 LEU B O 1
ATOM 1802 N N . GLU B 1 78 ? 2.113 19.203 -7.902 1 94.69 78 GLU B N 1
ATOM 1803 C CA . GLU B 1 78 ? 1.462 20.078 -8.867 1 94.69 78 GLU B CA 1
ATOM 1804 C C . GLU B 1 78 ? 0.008 20.344 -8.484 1 94.69 78 GLU B C 1
ATOM 1806 O O . GLU B 1 78 ? -0.487 21.469 -8.633 1 94.69 78 GLU B O 1
ATOM 1811 N N . ILE B 1 79 ? -0.658 19.375 -8.023 1 95.5 79 ILE B N 1
ATOM 1812 C CA . ILE B 1 79 ? -2.041 19.516 -7.582 1 95.5 79 ILE B CA 1
ATOM 1813 C C . ILE B 1 79 ? -2.104 20.422 -6.363 1 95.5 79 ILE B C 1
ATOM 1815 O O . ILE B 1 79 ? -2.93 21.344 -6.309 1 95.5 79 ILE B O 1
ATOM 1819 N N . LEU B 1 80 ? -1.201 20.25 -5.398 1 96.31 80 LEU B N 1
ATOM 1820 C CA . LEU B 1 80 ? -1.163 21.047 -4.18 1 96.31 80 LEU B CA 1
ATOM 1821 C C . LEU B 1 80 ? -0.811 22.5 -4.496 1 96.31 80 LEU B C 1
ATOM 1823 O O . LEU B 1 80 ? -1.31 23.422 -3.844 1 96.31 80 LEU B O 1
ATOM 1827 N N . ARG B 1 81 ? 0.063 22.656 -5.465 1 95.75 81 ARG B N 1
ATOM 1828 C CA . ARG B 1 81 ? 0.415 24 -5.918 1 95.75 81 ARG B CA 1
ATOM 1829 C C . ARG B 1 81 ? -0.786 24.703 -6.547 1 95.75 81 ARG B C 1
ATOM 1831 O O . ARG B 1 81 ? -1.069 25.859 -6.234 1 95.75 81 ARG B O 1
ATOM 1838 N N . ARG B 1 82 ? -1.459 24.016 -7.426 1 96.12 82 ARG B N 1
ATOM 1839 C CA . ARG B 1 82 ? -2.643 24.562 -8.086 1 96.12 82 ARG B CA 1
ATOM 1840 C C . ARG B 1 82 ? -3.715 24.938 -7.066 1 96.12 82 ARG B C 1
ATOM 1842 O O . ARG B 1 82 ? -4.406 25.938 -7.223 1 96.12 82 ARG B O 1
ATOM 1849 N N . ASP B 1 83 ? -3.793 24.203 -5.984 1 96.12 83 ASP B N 1
ATOM 1850 C CA . ASP B 1 83 ? -4.773 24.438 -4.93 1 96.12 83 ASP B CA 1
ATOM 1851 C C . ASP B 1 83 ? -4.305 25.531 -3.984 1 96.12 83 ASP B C 1
ATOM 1853 O O . ASP B 1 83 ? -5.02 25.891 -3.043 1 96.12 83 ASP B O 1
ATOM 1857 N N . GLY B 1 84 ? -3.08 26.031 -4.238 1 96.56 84 GLY B N 1
ATOM 1858 C CA . GLY B 1 84 ? -2.549 27.156 -3.48 1 96.56 84 GLY B CA 1
ATOM 1859 C C . GLY B 1 84 ? -1.972 26.75 -2.137 1 96.56 84 GLY B C 1
ATOM 1860 O O . GLY B 1 84 ? -1.839 27.578 -1.235 1 96.56 84 GLY B O 1
ATOM 1861 N N . LEU B 1 85 ? -1.645 25.484 -1.947 1 96.81 85 LEU B N 1
ATOM 1862 C CA . LEU B 1 85 ? -1.2 24.984 -0.65 1 96.81 85 LEU B CA 1
ATOM 1863 C C . LEU B 1 85 ? 0.323 24.969 -0.566 1 96.81 85 LEU B C 1
ATOM 1865 O O . LEU B 1 85 ? 0.889 25.016 0.529 1 96.81 85 LEU B O 1
ATOM 1869 N N . VAL B 1 86 ? 0.962 24.828 -1.699 1 95.56 86 VAL B N 1
ATOM 1870 C CA . VAL B 1 86 ? 2.42 24.781 -1.721 1 95.56 86 VAL B CA 1
ATOM 1871 C C . VAL B 1 86 ? 2.951 25.766 -2.766 1 95.56 86 VAL B C 1
ATOM 1873 O O . VAL B 1 86 ? 2.23 26.141 -3.693 1 95.56 86 VAL B O 1
ATOM 1876 N N . GLN B 1 87 ? 4.156 26.219 -2.506 1 93.44 87 GLN B N 1
ATOM 1877 C CA . GLN B 1 87 ? 4.906 27.047 -3.453 1 93.44 87 GLN B CA 1
ATOM 1878 C C . GLN B 1 87 ? 6.188 26.328 -3.895 1 93.44 87 GLN B C 1
ATOM 1880 O O . GLN B 1 87 ? 6.875 25.719 -3.08 1 93.44 87 GLN B O 1
ATOM 1885 N N . ILE B 1 88 ? 6.383 26.375 -5.145 1 89.19 88 ILE B N 1
ATOM 1886 C CA . ILE B 1 88 ? 7.59 25.781 -5.715 1 89.19 88 ILE B CA 1
ATOM 1887 C C . ILE B 1 88 ? 8.43 26.875 -6.375 1 89.19 88 ILE B C 1
ATOM 1889 O O . ILE B 1 88 ? 7.949 27.594 -7.246 1 89.19 88 ILE B O 1
ATOM 1893 N N . GLU B 1 89 ? 9.578 27.016 -5.812 1 84.62 89 GLU B N 1
ATOM 1894 C CA . GLU B 1 89 ? 10.477 28.031 -6.359 1 84.62 89 GLU B CA 1
ATOM 1895 C C . GLU B 1 89 ? 11.688 27.391 -7.027 1 84.62 89 GLU B C 1
ATOM 1897 O O . GLU B 1 89 ? 12.211 26.375 -6.543 1 84.62 89 GLU B O 1
ATOM 1902 N N . LYS B 1 90 ? 11.922 27.734 -8.258 1 76.56 90 LYS B N 1
ATOM 1903 C CA . LYS B 1 90 ? 13.117 27.266 -8.961 1 76.56 90 LYS B CA 1
ATOM 1904 C C . LYS B 1 90 ? 14.352 28.047 -8.516 1 76.56 90 LYS B C 1
ATOM 1906 O O . LYS B 1 90 ? 14.281 29.266 -8.297 1 76.56 90 LYS B O 1
ATOM 1911 N N . ALA B 1 91 ? 15.32 27.25 -7.914 1 69.12 91 ALA B N 1
ATOM 1912 C CA . ALA B 1 91 ? 16.547 27.906 -7.488 1 69.12 91 ALA B CA 1
ATOM 1913 C C . ALA B 1 91 ? 17.219 28.641 -8.648 1 69.12 91 ALA B C 1
ATOM 1915 O O . ALA B 1 91 ? 17 28.297 -9.812 1 69.12 91 ALA B O 1
ATOM 1916 N N . GLU B 1 92 ? 17.656 29.953 -8.32 1 61.62 92 GLU B N 1
ATOM 1917 C CA . GLU B 1 92 ? 18.375 30.75 -9.297 1 61.62 92 GLU B CA 1
ATOM 1918 C C . GLU B 1 92 ? 19.438 29.938 -10.016 1 61.62 92 GLU B C 1
ATOM 1920 O O . GLU B 1 92 ? 19.625 30.062 -11.227 1 61.62 92 GLU B O 1
ATOM 1925 N N . SER B 1 93 ? 20.281 29.375 -9.094 1 52.75 93 SER B N 1
ATOM 1926 C CA . SER B 1 93 ? 21.406 28.625 -9.633 1 52.75 93 SER B CA 1
ATOM 1927 C C . SER B 1 93 ? 21.156 27.125 -9.586 1 52.75 93 SER B C 1
ATOM 1929 O O . SER B 1 93 ? 21.016 26.547 -8.508 1 52.75 93 SER B O 1
ATOM 1931 N N . GLY B 1 94 ? 20.469 26.453 -10.633 1 56.66 94 GLY B N 1
ATOM 1932 C CA . GLY B 1 94 ? 20.406 25.016 -10.914 1 56.66 94 GLY B CA 1
ATOM 1933 C C . GLY B 1 94 ? 19 24.453 -10.836 1 56.66 94 GLY B C 1
ATOM 1934 O O . GLY B 1 94 ? 18.016 25.203 -10.789 1 56.66 94 GLY B O 1
ATOM 1935 N N . ASN B 1 95 ? 18.688 23.234 -11.141 1 58.75 95 ASN B N 1
ATOM 1936 C CA . ASN B 1 95 ? 17.453 22.469 -11.344 1 58.75 95 ASN B CA 1
ATOM 1937 C C . ASN B 1 95 ? 16.797 22.094 -10.023 1 58.75 95 ASN B C 1
ATOM 1939 O O . ASN B 1 95 ? 15.891 21.266 -9.992 1 58.75 95 ASN B O 1
ATOM 1943 N N . VAL B 1 96 ? 17.344 22.844 -8.898 1 64.81 96 VAL B N 1
ATOM 1944 C CA . VAL B 1 96 ? 16.719 22.375 -7.66 1 64.81 96 VAL B CA 1
ATOM 1945 C C . VAL B 1 96 ? 15.469 23.188 -7.375 1 64.81 96 VAL B C 1
ATOM 1947 O O . VAL B 1 96 ? 15.508 24.422 -7.371 1 64.81 96 VAL B O 1
ATOM 1950 N N . ARG B 1 97 ? 14.43 22.547 -7.43 1 79.06 97 ARG B N 1
ATOM 1951 C CA . ARG B 1 97 ? 13.156 23.141 -7.043 1 79.06 97 ARG B CA 1
ATOM 1952 C C . ARG B 1 97 ? 12.961 23.078 -5.531 1 79.06 97 ARG B C 1
ATOM 1954 O O . ARG B 1 97 ? 13.242 22.062 -4.898 1 79.06 97 ARG B O 1
ATOM 1961 N N . SER B 1 98 ? 12.898 24.281 -4.895 1 86.56 98 SER B N 1
ATOM 1962 C CA . SER B 1 98 ? 12.562 24.344 -3.477 1 86.56 98 SER B CA 1
ATOM 1963 C C . SER B 1 98 ? 11.055 24.406 -3.266 1 86.56 98 SER B C 1
ATOM 1965 O O . SER B 1 98 ? 10.359 25.125 -3.992 1 86.56 98 SER B O 1
ATOM 1967 N N . VAL B 1 99 ? 10.555 23.594 -2.307 1 91.38 99 VAL B N 1
ATOM 1968 C CA . VAL B 1 99 ? 9.125 23.516 -2.02 1 91.38 99 VAL B CA 1
ATOM 1969 C C . VAL B 1 99 ? 8.852 24.016 -0.602 1 91.38 99 VAL B C 1
ATOM 1971 O O . VAL B 1 99 ? 9.586 23.688 0.333 1 91.38 99 VAL B O 1
ATOM 1974 N N . SER B 1 100 ? 7.891 24.906 -0.494 1 92.56 100 SER B N 1
ATOM 1975 C CA . SER B 1 100 ? 7.477 25.406 0.813 1 92.56 100 SER B CA 1
ATOM 1976 C C . SER B 1 100 ? 5.957 25.516 0.908 1 92.56 100 SER B C 1
ATOM 1978 O O . SER B 1 100 ? 5.266 25.484 -0.11 1 92.56 100 SER B O 1
ATOM 1980 N N . LEU B 1 101 ? 5.488 25.578 2.188 1 94.06 101 LEU B N 1
ATOM 1981 C CA . LEU B 1 101 ? 4.055 25.75 2.383 1 94.06 101 LEU B CA 1
ATOM 1982 C C . LEU B 1 101 ? 3.656 27.219 2.234 1 94.06 101 LEU B C 1
ATOM 1984 O O . LEU B 1 101 ? 4.387 28.109 2.674 1 94.06 101 LEU B O 1
ATOM 1988 N N . THR B 1 102 ? 2.484 27.453 1.622 1 94.75 102 THR B N 1
ATOM 1989 C CA . THR B 1 102 ? 1.853 28.766 1.725 1 94.75 102 THR B CA 1
ATOM 1990 C C . THR B 1 102 ? 1.136 28.922 3.062 1 94.75 102 THR B C 1
ATOM 1992 O O . THR B 1 102 ? 1.043 27.969 3.836 1 94.75 102 THR B O 1
ATOM 1995 N N . LYS B 1 103 ? 0.687 30.156 3.33 1 95.12 103 LYS B N 1
ATOM 1996 C CA . LYS B 1 103 ? -0.124 30.359 4.527 1 95.12 103 LYS B CA 1
ATOM 1997 C C . LYS B 1 103 ? -1.374 29.484 4.5 1 95.12 103 LYS B C 1
ATOM 1999 O O . LYS B 1 103 ? -1.774 28.938 5.527 1 95.12 103 LYS B O 1
ATOM 2004 N N . LYS B 1 104 ? -1.94 29.391 3.314 1 95.88 104 LYS B N 1
ATOM 2005 C CA . LYS B 1 104 ? -3.096 28.516 3.129 1 95.88 104 LYS B CA 1
ATOM 2006 C C . LYS B 1 104 ? -2.73 27.062 3.381 1 95.88 104 LYS B C 1
ATOM 2008 O O . LYS B 1 104 ? -3.502 26.312 3.994 1 95.88 104 LYS B O 1
ATOM 2013 N N . GLY B 1 105 ? -1.569 26.656 2.902 1 95.31 105 GLY B N 1
ATOM 2014 C CA . GLY B 1 105 ? -1.068 25.312 3.119 1 95.31 105 GLY B CA 1
ATOM 2015 C C . GLY B 1 105 ? -0.825 25 4.582 1 95.31 105 GLY B C 1
ATOM 2016 O O . GLY B 1 105 ? -1.132 23.891 5.043 1 95.31 105 GLY B O 1
ATOM 2017 N N . GLU B 1 106 ? -0.333 25.969 5.281 1 93.44 106 GLU B N 1
ATOM 2018 C CA . GLU B 1 106 ? -0.097 25.797 6.711 1 93.44 106 GLU B CA 1
ATOM 2019 C C . GLU B 1 106 ? -1.408 25.594 7.469 1 93.44 106 GLU B C 1
ATOM 2021 O O . GLU B 1 106 ? -1.499 24.734 8.352 1 93.44 106 GLU B O 1
ATOM 2026 N N . LYS B 1 107 ? -2.338 26.406 7.121 1 94.25 107 LYS B N 1
ATOM 2027 C CA . LYS B 1 107 ? -3.643 26.297 7.77 1 94.25 107 LYS B CA 1
ATOM 2028 C C . LYS B 1 107 ? -4.293 24.953 7.477 1 94.25 107 LYS B C 1
ATOM 2030 O O . LYS B 1 107 ? -4.855 24.312 8.367 1 94.25 107 LYS B O 1
ATOM 2035 N N . LYS B 1 108 ? -4.203 24.547 6.258 1 94.81 108 LYS B N 1
ATOM 2036 C CA . LYS B 1 108 ? -4.758 23.266 5.859 1 94.81 108 LYS B CA 1
ATOM 2037 C C . LYS B 1 108 ? -4.086 22.109 6.621 1 94.81 108 LYS B C 1
ATOM 2039 O O . LYS B 1 108 ? -4.758 21.172 7.059 1 94.81 108 LYS B O 1
ATOM 2044 N N . LEU B 1 109 ? -2.824 22.188 6.75 1 94.44 109 LEU B N 1
ATOM 2045 C CA . LEU B 1 109 ? -2.072 21.172 7.488 1 94.44 109 LEU B CA 1
ATOM 2046 C C . LEU B 1 109 ? -2.508 21.125 8.945 1 94.44 109 LEU B C 1
ATOM 2048 O O . LEU B 1 109 ? -2.713 20.047 9.508 1 94.44 109 LEU B O 1
ATOM 2052 N N . GLU B 1 110 ? -2.666 22.281 9.516 1 93.81 110 GLU B N 1
ATOM 2053 C CA . GLU B 1 110 ? -3.092 22.344 10.906 1 93.81 110 GLU B CA 1
ATOM 2054 C C . GLU B 1 110 ? -4.457 21.688 11.094 1 93.81 110 GLU B C 1
ATOM 2056 O O . GLU B 1 110 ? -4.66 20.922 12.039 1 93.81 110 GLU B O 1
ATOM 2061 N N . ASP B 1 111 ? -5.328 22.016 10.172 1 94.06 111 ASP B N 1
ATOM 2062 C CA . ASP B 1 111 ? -6.637 21.375 10.195 1 94.06 111 ASP B CA 1
ATOM 2063 C C . ASP B 1 111 ? -6.512 19.859 10.039 1 94.06 111 ASP B C 1
ATOM 2065 O O . ASP B 1 111 ? -7.195 19.094 10.727 1 94.06 111 ASP B O 1
ATOM 2069 N N . GLY B 1 112 ? -5.664 19.453 9.164 1 95.5 112 GLY B N 1
ATOM 2070 C CA . GLY B 1 112 ? -5.43 18.031 8.938 1 95.5 112 GLY B CA 1
ATOM 2071 C C . GLY B 1 112 ? -4.84 17.328 10.141 1 95.5 112 GLY B C 1
ATOM 2072 O O . GLY B 1 112 ? -5.184 16.172 10.414 1 95.5 112 GLY B O 1
ATOM 2073 N N . ILE B 1 113 ? -3.977 18.047 10.867 1 95 113 ILE B N 1
ATOM 2074 C CA . ILE B 1 113 ? -3.316 17.469 12.031 1 95 113 ILE B CA 1
ATOM 2075 C C . ILE B 1 113 ? -4.355 17.125 13.094 1 95 113 ILE B C 1
ATOM 2077 O O . ILE B 1 113 ? -4.301 16.047 13.688 1 95 113 ILE B O 1
ATOM 2081 N N . ASP B 1 114 ? -5.301 17.969 13.289 1 94.81 114 ASP B N 1
ATOM 2082 C CA . ASP B 1 114 ? -6.34 17.719 14.281 1 94.81 114 ASP B CA 1
ATOM 2083 C C . ASP B 1 114 ? -7.172 16.484 13.906 1 94.81 114 ASP B C 1
ATOM 2085 O O . ASP B 1 114 ? -7.484 15.664 14.766 1 94.81 114 ASP B O 1
ATOM 2089 N N . LEU B 1 115 ? -7.52 16.406 12.664 1 96.12 115 LEU B N 1
ATOM 2090 C CA . LEU B 1 115 ? -8.305 15.273 12.188 1 96.12 115 LEU B CA 1
ATOM 2091 C C . LEU B 1 115 ? -7.477 13.984 12.227 1 96.12 115 LEU B C 1
ATOM 2093 O O . LEU B 1 115 ? -7.984 12.93 12.617 1 96.12 115 LEU B O 1
ATOM 2097 N N . TRP B 1 116 ? -6.219 14.094 11.836 1 95.88 116 TRP B N 1
ATOM 2098 C CA . TRP B 1 116 ? -5.301 12.953 11.875 1 95.88 116 TRP B CA 1
ATOM 2099 C C . TRP B 1 116 ? -5.16 12.43 13.297 1 95.88 116 TRP B C 1
ATOM 2101 O O . TRP B 1 116 ? -5.18 11.211 13.523 1 95.88 116 TRP B O 1
ATOM 2111 N N . LYS B 1 117 ? -5.02 13.305 14.25 1 94.94 117 LYS B N 1
ATOM 2112 C CA . LYS B 1 117 ? -4.875 12.922 15.648 1 94.94 117 LYS B CA 1
ATOM 2113 C C . LYS B 1 117 ? -6.078 12.109 16.125 1 94.94 117 LYS B C 1
ATOM 2115 O O . LYS B 1 117 ? -5.93 11.156 16.891 1 94.94 117 LYS B O 1
ATOM 2120 N N . LYS B 1 118 ? -7.23 12.523 15.672 1 94.25 118 LYS B N 1
ATOM 2121 C CA . LYS B 1 118 ? -8.438 11.789 16.047 1 94.25 118 LYS B CA 1
ATOM 2122 C C . LYS B 1 118 ? -8.422 10.375 15.484 1 94.25 118 LYS B C 1
ATOM 2124 O O . LYS B 1 118 ? -8.758 9.414 16.188 1 94.25 118 LYS B O 1
ATOM 2129 N N . ALA B 1 119 ? -8.031 10.281 14.234 1 93 119 ALA B N 1
ATOM 2130 C CA . ALA B 1 119 ? -7.934 8.969 13.602 1 93 119 ALA B CA 1
ATOM 2131 C C . ALA B 1 119 ? -6.875 8.109 14.289 1 93 119 ALA B C 1
ATOM 2133 O O . ALA B 1 119 ? -7.113 6.934 14.57 1 93 119 ALA B O 1
ATOM 2134 N N . GLN B 1 120 ? -5.723 8.727 14.547 1 92.12 120 GLN B N 1
ATOM 2135 C CA . GLN B 1 120 ? -4.613 8.031 15.195 1 92.12 120 GLN B CA 1
ATOM 2136 C C . GLN B 1 120 ? -5.016 7.531 16.578 1 92.12 120 GLN B C 1
ATOM 2138 O O . GLN B 1 120 ? -4.742 6.383 16.938 1 92.12 120 GLN B O 1
ATOM 2143 N N . THR B 1 121 ? -5.656 8.375 17.328 1 92.38 121 THR B N 1
ATOM 2144 C CA . THR B 1 121 ? -6.094 8.047 18.672 1 92.38 121 THR B CA 1
ATOM 2145 C C . THR B 1 121 ? -7.102 6.898 18.656 1 92.38 121 THR B C 1
ATOM 2147 O O . THR B 1 121 ? -7.051 6.008 19.5 1 92.38 121 THR B O 1
ATOM 2150 N N . HIS B 1 122 ? -7.984 6.973 17.703 1 91.19 122 HIS B N 1
ATOM 2151 C CA . HIS B 1 122 ? -8.961 5.898 17.578 1 91.19 122 HIS B CA 1
ATOM 2152 C C . HIS B 1 122 ? -8.281 4.562 1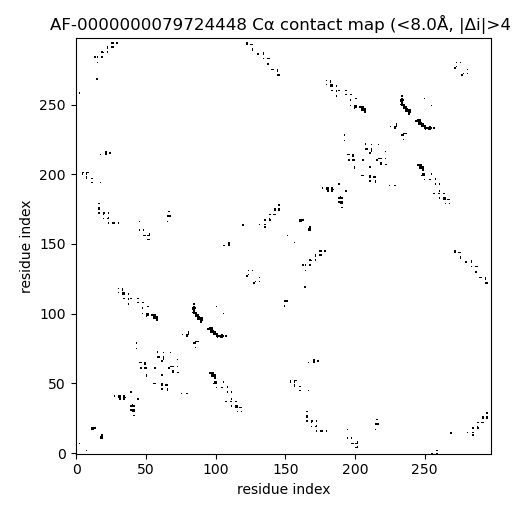7.297 1 91.19 122 HIS B C 1
ATOM 2154 O O . HIS B 1 122 ? -8.633 3.549 17.906 1 91.19 122 HIS B O 1
ATOM 2160 N N . MET B 1 123 ? -7.316 4.539 16.422 1 90.5 123 MET B N 1
ATOM 2161 C CA . MET B 1 123 ? -6.59 3.312 16.094 1 90.5 123 MET B CA 1
ATOM 2162 C C . MET B 1 123 ? -5.816 2.809 17.312 1 90.5 123 MET B C 1
ATOM 2164 O O . MET B 1 123 ? -5.77 1.605 17.578 1 90.5 123 MET B O 1
ATOM 2168 N N . GLU B 1 124 ? -5.223 3.717 18 1 90.94 124 GLU B N 1
ATOM 2169 C CA . GLU B 1 124 ? -4.48 3.361 19.219 1 90.94 124 GLU B CA 1
ATOM 2170 C C . GLU B 1 124 ? -5.402 2.748 20.266 1 90.94 124 GLU B C 1
ATOM 2172 O O . GLU B 1 124 ? -5.023 1.799 20.953 1 90.94 124 GLU B O 1
ATOM 2177 N N . LYS B 1 125 ? -6.57 3.303 20.406 1 92.19 125 LYS B N 1
ATOM 2178 C CA . LYS B 1 125 ? -7.539 2.797 21.375 1 92.19 125 LYS B CA 1
ATOM 2179 C C . LYS B 1 125 ? -8.047 1.415 20.984 1 92.19 125 LYS B C 1
ATOM 2181 O O . LYS B 1 125 ? -8.18 0.527 21.828 1 92.19 125 LYS B O 1
ATOM 2186 N N . GLU B 1 126 ? -8.344 1.226 19.75 1 91.12 126 GLU B N 1
ATOM 2187 C CA . GLU B 1 126 ? -8.914 -0.022 19.25 1 91.12 126 GLU B CA 1
ATOM 2188 C C . GLU B 1 126 ? -7.887 -1.148 19.281 1 91.12 126 GLU B C 1
ATOM 2190 O O . GLU B 1 126 ? -8.211 -2.287 19.625 1 91.12 126 GLU B O 1
ATOM 2195 N N . LEU B 1 127 ? -6.652 -0.885 18.969 1 90.44 127 LEU B N 1
ATOM 2196 C CA . LEU B 1 127 ? -5.609 -1.901 18.875 1 90.44 127 LEU B CA 1
ATOM 2197 C C . LEU B 1 127 ? -4.895 -2.057 20.219 1 90.44 127 LEU B C 1
ATOM 2199 O O . LEU B 1 127 ? -4.445 -3.15 20.562 1 90.44 127 LEU B O 1
ATOM 2203 N N . GLY B 1 128 ? -4.871 -0.941 20.953 1 91.88 128 GLY B N 1
ATOM 2204 C CA . GLY B 1 128 ? -3.996 -0.864 22.109 1 91.88 128 GLY B CA 1
ATOM 2205 C C . GLY B 1 128 ? -2.621 -0.315 21.781 1 91.88 128 GLY B C 1
ATOM 2206 O O . GLY B 1 128 ? -2.053 -0.63 20.734 1 91.88 128 GLY B O 1
ATOM 2207 N N . LYS B 1 129 ? -2.117 0.483 22.719 1 89.69 129 LYS B N 1
ATOM 2208 C CA . LYS B 1 129 ? -0.851 1.18 22.516 1 89.69 129 LYS B CA 1
ATOM 2209 C C . LYS B 1 129 ? 0.293 0.191 22.312 1 89.69 129 LYS B C 1
ATOM 2211 O O . LYS B 1 129 ? 1.166 0.411 21.469 1 89.69 129 LYS B O 1
ATOM 2216 N N . GLU B 1 130 ? 0.233 -0.856 22.953 1 91.19 130 GLU B N 1
ATOM 2217 C CA . GLU B 1 130 ? 1.3 -1.85 22.875 1 91.19 130 GLU B CA 1
ATOM 2218 C C . GLU B 1 130 ? 1.303 -2.545 21.516 1 91.19 130 GLU B C 1
ATOM 2220 O O . GLU B 1 130 ? 2.359 -2.723 20.906 1 91.19 130 GLU B O 1
ATOM 2225 N N . LYS B 1 131 ? 0.155 -2.926 21.047 1 89.5 131 LYS B N 1
ATOM 2226 C CA . LYS B 1 131 ? 0.048 -3.586 19.75 1 89.5 131 LYS B CA 1
ATOM 2227 C C . LYS B 1 131 ? 0.457 -2.648 18.625 1 89.5 131 LYS B C 1
ATOM 2229 O O . LYS B 1 131 ? 1.128 -3.064 17.672 1 89.5 131 LYS B O 1
ATOM 2234 N N . LEU B 1 132 ? 0.047 -1.426 18.812 1 89.81 132 LEU B N 1
ATOM 2235 C CA . LEU B 1 132 ? 0.412 -0.45 17.781 1 89.81 132 LEU B CA 1
ATOM 2236 C C . LEU B 1 132 ? 1.923 -0.242 17.75 1 89.81 132 LEU B C 1
ATOM 2238 O O . LEU B 1 132 ? 2.527 -0.248 16.672 1 89.81 132 LEU B O 1
ATOM 2242 N N . THR B 1 133 ? 2.506 -0.101 18.922 1 91 133 THR B N 1
ATOM 2243 C CA . THR B 1 133 ? 3.949 0.095 19 1 91 133 THR B CA 1
ATOM 2244 C C . THR B 1 133 ? 4.691 -1.121 18.453 1 91 133 THR B C 1
ATOM 2246 O O . THR B 1 133 ? 5.668 -0.978 17.719 1 91 133 THR B O 1
ATOM 2249 N N . THR B 1 134 ? 4.215 -2.25 18.75 1 90.88 134 THR B N 1
ATOM 2250 C CA . THR B 1 134 ? 4.797 -3.484 18.234 1 90.88 134 THR B CA 1
ATOM 2251 C C . THR B 1 134 ? 4.652 -3.561 16.719 1 90.88 134 THR B C 1
ATOM 2253 O O . THR B 1 134 ? 5.582 -3.979 16.016 1 90.88 134 THR B O 1
ATOM 2256 N N . GLY B 1 135 ? 3.473 -3.133 16.25 1 90.81 135 GLY B N 1
ATOM 2257 C CA . GLY B 1 135 ? 3.244 -3.109 14.82 1 90.81 135 GLY B CA 1
ATOM 2258 C C . GLY B 1 135 ? 4.199 -2.195 14.078 1 90.81 135 GLY B C 1
ATOM 2259 O O . GLY B 1 135 ? 4.766 -2.58 13.047 1 90.81 135 GLY B O 1
ATOM 2260 N N . LEU B 1 136 ? 4.426 -1.059 14.664 1 92.31 136 LEU B N 1
ATOM 2261 C CA . LEU B 1 136 ? 5.332 -0.094 14.047 1 92.31 136 LEU B CA 1
ATOM 2262 C C . LEU B 1 136 ? 6.762 -0.623 14.039 1 92.31 136 LEU B C 1
ATOM 2264 O O . LEU B 1 136 ? 7.48 -0.461 13.047 1 92.31 136 LEU B O 1
ATOM 2268 N N . ARG B 1 137 ? 7.133 -1.268 15.07 1 91.81 137 ARG B N 1
ATOM 2269 C CA . ARG B 1 137 ? 8.461 -1.864 15.148 1 91.81 137 ARG B CA 1
ATOM 2270 C C . ARG B 1 137 ? 8.625 -2.973 14.117 1 91.81 137 ARG B C 1
ATOM 2272 O O . ARG B 1 137 ? 9.664 -3.062 13.453 1 91.81 137 ARG B O 1
ATOM 2279 N N . LEU B 1 138 ? 7.664 -3.729 14.016 1 90.81 138 LEU B N 1
ATOM 2280 C CA . LEU B 1 138 ? 7.719 -4.836 13.07 1 90.81 138 LEU B CA 1
ATOM 2281 C C . LEU B 1 138 ? 7.781 -4.324 11.641 1 90.81 138 LEU B C 1
ATOM 2283 O O . LEU B 1 138 ? 8.508 -4.875 10.805 1 90.81 138 LEU B O 1
ATOM 2287 N N . LEU B 1 139 ? 6.988 -3.303 11.32 1 93.44 139 LEU B N 1
ATOM 2288 C CA . LEU B 1 139 ? 7.055 -2.695 10 1 93.44 139 LEU B CA 1
ATOM 2289 C C . LEU B 1 139 ? 8.461 -2.184 9.703 1 93.44 139 LEU B C 1
ATOM 2291 O O . LEU B 1 139 ? 8.961 -2.342 8.586 1 93.44 139 LEU B O 1
ATOM 2295 N N . HIS B 1 140 ? 9.078 -1.637 10.703 1 91.56 140 HIS B N 1
ATOM 2296 C CA . HIS B 1 140 ? 10.453 -1.169 10.57 1 91.56 140 HIS B CA 1
ATOM 2297 C C . HIS B 1 140 ? 11.406 -2.328 10.297 1 91.56 140 HIS B C 1
ATOM 2299 O O . HIS B 1 140 ? 12.266 -2.232 9.414 1 91.56 140 HIS B O 1
ATOM 2305 N N . GLU B 1 141 ? 11.234 -3.404 10.969 1 92 141 GLU B N 1
ATOM 2306 C CA . GLU B 1 141 ? 12.086 -4.574 10.789 1 92 141 GLU B CA 1
ATOM 2307 C C . GLU B 1 141 ? 11.891 -5.191 9.406 1 92 141 GLU B C 1
ATOM 2309 O O . GLU B 1 141 ? 12.844 -5.672 8.789 1 92 141 GLU B O 1
ATOM 2314 N N . ILE B 1 142 ? 10.672 -5.199 9 1 91.75 142 ILE B N 1
ATOM 2315 C CA . ILE B 1 142 ? 10.367 -5.727 7.676 1 91.75 142 ILE B CA 1
ATOM 2316 C C . ILE B 1 142 ? 11.078 -4.891 6.613 1 91.75 142 ILE B C 1
ATOM 2318 O O . ILE B 1 142 ? 11.672 -5.438 5.676 1 91.75 142 ILE B O 1
ATOM 2322 N N . ARG B 1 143 ? 11.094 -3.6 6.723 1 90.19 143 ARG B N 1
ATOM 2323 C CA . ARG B 1 143 ? 11.766 -2.719 5.773 1 90.19 143 ARG B CA 1
ATOM 2324 C C . ARG B 1 143 ? 13.266 -2.963 5.766 1 90.19 143 ARG B C 1
ATOM 2326 O O . ARG B 1 143 ? 13.906 -2.932 4.707 1 90.19 143 ARG B O 1
ATOM 2333 N N . LYS B 1 144 ? 13.75 -3.273 6.902 1 90.19 144 LYS B N 1
ATOM 2334 C CA . LYS B 1 144 ? 15.188 -3.498 7.023 1 90.19 144 LYS B CA 1
ATOM 2335 C C . LYS B 1 144 ? 15.586 -4.84 6.414 1 90.19 144 LYS B C 1
ATOM 2337 O O . LYS B 1 144 ? 16.75 -5.035 6.035 1 90.19 144 LYS B O 1
ATOM 2342 N N . ALA B 1 145 ? 14.672 -5.754 6.406 1 88.62 145 ALA B N 1
ATOM 2343 C CA . ALA B 1 145 ? 14.945 -7.098 5.902 1 88.62 145 ALA B CA 1
ATOM 2344 C C . ALA B 1 145 ? 15.055 -7.102 4.379 1 88.62 145 ALA B C 1
ATOM 2346 O O . ALA B 1 145 ? 15.539 -8.062 3.787 1 88.62 145 ALA B O 1
ATOM 2347 N N . VAL B 1 146 ? 14.523 -6.035 3.725 1 86.44 146 VAL B N 1
ATOM 2348 C CA . VAL B 1 146 ? 14.617 -5.945 2.271 1 86.44 146 VAL B CA 1
ATOM 2349 C C . VAL B 1 146 ? 16.031 -5.555 1.868 1 86.44 146 VAL B C 1
ATOM 2351 O O . VAL B 1 146 ? 16.578 -4.555 2.352 1 86.44 146 VAL B O 1
ATOM 2354 N N . PRO B 1 147 ? 16.562 -6.441 1.151 1 75.5 147 PRO B N 1
ATOM 2355 C CA . PRO B 1 147 ? 17.938 -6.125 0.753 1 75.5 147 PRO B CA 1
ATOM 2356 C C . PRO B 1 147 ? 18.047 -4.812 -0.023 1 75.5 147 PRO B C 1
ATOM 2358 O O . PRO B 1 147 ? 17.109 -4.453 -0.757 1 75.5 147 PRO B O 1
ATOM 2361 N N . ALA B 1 148 ? 18.906 -3.988 0.574 1 59 148 ALA B N 1
ATOM 2362 C CA . ALA B 1 148 ? 19.188 -2.744 -0.139 1 59 148 ALA B CA 1
ATOM 2363 C C . ALA B 1 148 ? 19.609 -3.02 -1.578 1 59 148 ALA B C 1
ATOM 2365 O O . ALA B 1 148 ? 20.297 -4.004 -1.85 1 59 148 ALA B O 1
ATOM 2366 N N . GLU B 1 149 ? 18.719 -2.541 -2.637 1 50.69 149 GLU B N 1
ATOM 2367 C CA . GLU B 1 149 ? 19.297 -2.693 -3.969 1 50.69 149 GLU B CA 1
ATOM 2368 C C . GLU B 1 149 ? 20.75 -2.234 -3.994 1 50.69 149 GLU B C 1
ATOM 2370 O O . GLU B 1 149 ? 21.156 -1.411 -3.172 1 50.69 149 GLU B O 1
#

Secondary structure (DSSP, 8-state):
--S-HHHHHHHHHH-HHHHHHHHHHHHHHHHHHHHGGGT--HHHHHHHHHHHHSSSEEHHHHHHHH---HHHHHHHHHHHHHTTSEEEEE-SSSS-EEEEE-HHHHHHHHHHHHHHHHHHHHHHHHH-HHHHHHHHHHHHHHHHHSPP-/--S-HHHHHHHHHH-HHHHHHHHHHHHHHHHHHHHGGGT--HHHHHHHHHHHHSSSEEHHHHHHHH---HHHHHHHHHHHHHTTSEEEEE-SSSS-EEEEE-HHHHHHHHHHHHHHHHHHHHHHHHH-HHHHHHHHHHHHHHHHHS---

Organism: NCBI:txid2484901

pLDDT: mean 88.04, std 9.4, range [50.69, 96.81]

Solvent-accessible surface area (backbone atoms only — not comparable to full-atom values): 15919 Å² total; per-residue (Å²): 118,99,63,54,53,66,55,45,51,49,47,58,71,65,31,63,54,56,49,38,48,40,33,33,53,53,45,46,51,52,46,25,63,53,21,47,90,58,73,45,44,56,67,53,48,50,50,52,46,51,33,64,48,31,77,71,28,36,67,68,52,47,29,71,71,65,60,41,55,62,70,60,44,51,53,51,49,51,53,36,33,73,72,48,26,35,44,76,42,72,40,92,84,61,93,49,42,38,33,33,69,30,74,60,23,44,52,46,45,53,51,33,48,56,34,46,50,53,49,51,50,50,50,33,66,64,60,28,62,64,52,47,53,50,48,54,50,47,44,52,50,54,51,67,52,47,74,78,128,118,100,63,54,54,66,54,44,52,48,48,56,73,65,31,62,55,54,48,38,47,42,35,33,52,54,45,46,50,52,46,26,62,54,22,45,89,58,72,45,46,56,70,55,47,51,51,52,47,51,34,66,49,30,79,72,27,36,68,68,52,48,27,73,71,64,60,42,55,63,70,60,44,51,53,50,48,51,52,37,33,76,73,49,27,35,42,76,43,73,39,90,85,60,94,50,41,38,34,31,69,31,75,59,23,44,52,46,46,54,51,37,48,58,34,46,50,53,49,51,49,50,50,34,65,63,60,29,65,65,53,47,52,49,47,54,50,46,42,52,50,54,52,65,53,47,74,77,128

InterPro domains:
  IPR036388 Winged helix-like DNA-binding domain superfamily [G3DSA:1.10.10.10] (13-148)
  IPR036390 Winged helix DNA-binding domain superfamily [SSF46785] (14-145)

Radius of gyration: 20.9 Å; Cα contacts (8 Å, |Δi|>4): 359; chains: 2; bounding box: 49×60×47 Å

Sequence (298 aa):
MNVSKQDLEAMGRVCLNFNLRKTTRLITSYYDLHLKPSGIRITQFTILLSIAHQVKCSITDLNGITDIDRTTLQRSLEILRRDGLVQIEKAESGNVRSVSLTKKGEKKLEDGIDLWKKAQTHMEKELGKEKLTTGLRLLHEIRKAVPAEMNVSKQDLEAMGRVCLNFNLRKTTRLITSYYDLHLKPSGIRITQFTILLSIAHQVKCSITDLNGITDIDRTTLQRSLEILRRDGLVQIEKAESGNVRSVSLTKKGEKKLEDGIDLWKKAQTHMEKELGKEKLTTGLRLLHEIRKAVPAE